Protein 6EFB (pdb70)

Nearest PDB structures (foldseek):
  6efb-assembly1_A  TM=1.005E+00  e=3.726E-45  Streptococcus gordonii
  3qc6-assembly1_X  TM=9.563E-01  e=4.849E-33  Streptococcus gordonii
  3qc5-assembly1_X  TM=9.505E-01  e=4.849E-33  Streptococcus gordonii
  6efa-assembly1_A  TM=9.708E-01  e=5.208E-32  Streptococcus gordonii
  6ef9-assembly1_A  TM=9.729E-01  e=1.594E-17  Streptococcus gordonii

Secondary structure (DSSP, 8-state):
--PPPEEE--SEEEEETT-EEEEEEEEE-TT--B-GGG-EEEBTTBSS--TT-TT-EEEEEEETTEEEEEEEEE--TTSPSEEEEEEEE-BBTTS-BSS-HHHHH--PPTTEEEEEEE-PPPPPSSPEEES-TTS--HHHHHHHHHHHHHH-TT--GGGBGGG-HHHHEEE-TTS-EEEEBTTS-EEEE-GGGTEEETT--

Foldseek 3Di:
DPWAKFKDFDQEDEDEAQAKDKGKIKIADPVLAFPQVPKAWDALPDRQVDPLPNQWDWDWDRDRSMIIIITMGHHHLQGAFFKDKIFTWTAGPVGHIQDDNVVSVPPAGGRIHMYGYHYDFDFAPDAAAAADLQAGDPVSQVVLLVSRCVRCVSCALQFAPPSDSVVQWAAHRNRWTWGQTNNRDIDIDDRVSHYDYPPPD

Sequence (201 aa):
DTERPVVDFPGEINVYRGESSFEFIATATDNSNAFDINKTYVRWYNGTDSGRGTEWIEKTVTQEGNLLKVKVHGKVPVDTDIGHYTRYVMVTDAAGNQNVSNEEFSARILNGQFRIVIRYRPNLPENTVLVNNPSSQLSETEKNQVREAIKQSSNPNLRPIDVAGKNLDTAISSVSNNGTTTITFRDNRKATIQGKDLVDTRAGS

Organism: Streptococcus gordonii (NCBI:txid1302)

Structure (mmCIF, N/CA/C/O backbone):
data_6EFB
#
_entry.id   6EFB
#
_cell.length_a   24.270
_cell.length_b   62.580
_cell.length_c   62.930
_cell.angle_alpha   90.00
_cell.angle_beta   98.60
_cell.angle_gamma   90.00
#
_symmetry.space_group_name_H-M   'P 1 21 1'
#
loop_
_entity.id
_entity.type
_entity.pdbx_description
1 polymer 'SK150 siglec + Unique'
2 non-polymer GLYCEROL
3 non-polymer 'CALCIUM ION'
4 non-polymer 'SULFATE ION'
5 water water
#
loop_
_atom_site.group_PDB
_atom_site.id
_atom_site.type_symbol
_atom_site.label_atom_id
_atom_site.label_alt_id
_atom_site.label_comp_id
_atom_site.label_asym_id
_atom_site.label_entity_id
_atom_site.label_seq_id
_atom_site.pdbx_PDB_ins_code
_atom_site.Cartn_x
_atom_site.Cartn_y
_atom_site.Cartn_z
_atom_site.occupancy
_atom_site.B_iso_or_equiv
_atom_site.auth_seq_id
_atom_site.auth_comp_id
_atom_site.auth_asym_id
_atom_site.auth_atom_id
_atom_site.pdbx_PDB_model_num
ATOM 1 N N . ASP A 1 6 ? -8.146 12.896 -21.748 1.00 57.07 257 ASP A N 1
ATOM 2 C CA . ASP A 1 6 ? -8.678 12.392 -20.485 1.00 55.60 257 ASP A CA 1
ATOM 3 C C . ASP A 1 6 ? -8.471 13.396 -19.343 1.00 55.40 257 ASP A C 1
ATOM 4 O O . ASP A 1 6 ? -7.347 13.599 -18.875 1.00 54.40 257 ASP A O 1
ATOM 9 N N . THR A 1 7 ? -9.569 14.018 -18.898 1.00 55.95 258 THR A N 1
ATOM 10 C CA . THR A 1 7 ? -9.552 14.949 -17.772 1.00 55.23 258 THR A CA 1
ATOM 11 C C . THR A 1 7 ? -10.498 14.516 -16.657 1.00 52.36 258 THR A C 1
ATOM 12 O O . THR A 1 7 ? -10.874 15.337 -15.815 1.00 53.03 258 THR A O 1
ATOM 14 N N . GLU A 1 8 ? -10.902 13.248 -16.643 1.00 48.81 259 GLU A N 1
ATOM 15 C CA . GLU A 1 8 ? -11.737 12.695 -15.586 1.00 46.87 259 GLU A CA 1
ATOM 16 C C . GLU A 1 8 ? -10.854 11.912 -14.622 1.00 43.48 259 GLU A C 1
ATOM 17 O O . GLU A 1 8 ? -10.059 11.073 -15.052 1.00 41.82 259 GLU A O 1
ATOM 23 N N . ARG A 1 9 ? -10.982 12.205 -13.323 1.00 42.27 260 ARG A N 1
ATOM 24 C CA . ARG A 1 9 ? -10.136 11.593 -12.305 1.00 40.14 260 ARG A CA 1
ATOM 25 C C . ARG A 1 9 ? -10.560 10.148 -12.040 1.00 36.48 260 ARG A C 1
ATOM 26 O O . ARG A 1 9 ? -11.751 9.828 -12.066 1.00 35.79 260 ARG A O 1
ATOM 34 N N . PRO A 1 10 ? -9.606 9.257 -11.775 1.00 33.66 261 PRO A N 1
ATOM 35 C CA . PRO A 1 10 ? -9.963 7.914 -11.306 1.00 31.16 261 PRO A CA 1
ATOM 36 C C . PRO A 1 10 ? -10.604 7.996 -9.927 1.00 28.74 261 PRO A C 1
ATOM 37 O O . PRO A 1 10 ? -10.566 9.029 -9.253 1.00 28.34 261 PRO A O 1
ATOM 41 N N . VAL A 1 11 ? -11.240 6.896 -9.522 1.00 25.81 262 VAL A N 1
ATOM 42 C CA . VAL A 1 11 ? -12.042 6.864 -8.302 1.00 24.32 262 VAL A CA 1
ATOM 43 C C . VAL A 1 11 ? -11.714 5.600 -7.517 1.00 22.44 262 VAL A C 1
ATOM 44 O O . VAL A 1 11 ? -11.840 4.487 -8.040 1.00 21.12 262 VAL A O 1
ATOM 48 N N . VAL A 1 12 ? -11.322 5.770 -6.268 1.00 22.28 263 VAL A N 1
ATOM 49 C CA . VAL A 1 12 ? -10.959 4.662 -5.389 1.00 21.75 263 VAL A CA 1
ATOM 50 C C . VAL A 1 12 ? -12.170 4.260 -4.557 1.00 23.10 263 VAL A C 1
ATOM 51 O O . VAL A 1 12 ? -12.958 5.113 -4.132 1.00 23.76 263 VAL A O 1
ATOM 55 N N . ASP A 1 13 ? -12.331 2.957 -4.326 1.00 22.65 264 ASP A N 1
ATOM 56 C CA . ASP A 1 13 ? -13.321 2.434 -3.391 1.00 23.05 264 ASP A CA 1
ATOM 57 C C . ASP A 1 13 ? -12.573 1.687 -2.298 1.00 20.89 264 ASP A C 1
ATOM 58 O O . ASP A 1 13 ? -11.845 0.730 -2.588 1.00 20.05 264 ASP A O 1
ATOM 63 N N . PHE A 1 14 ? -12.759 2.123 -1.046 1.00 19.34 265 PHE A N 1
ATOM 64 C CA . PHE A 1 14 ? -12.005 1.611 0.095 1.00 19.31 265 PHE A CA 1
ATOM 65 C C . PHE A 1 14 ? -12.748 2.029 1.357 1.00 19.89 265 PHE A C 1
ATOM 66 O O . PHE A 1 14 ? -13.279 3.145 1.395 1.00 19.98 265 PHE A O 1
ATOM 74 N N . PRO A 1 15 ? -12.815 1.174 2.380 1.00 20.84 266 PRO A N 1
ATOM 75 C CA . PRO A 1 15 ? -13.510 1.556 3.621 1.00 20.52 266 PRO A CA 1
ATOM 76 C C . PRO A 1 15 ? -12.951 2.851 4.196 1.00 21.81 266 PRO A C 1
ATOM 77 O O . PRO A 1 15 ? -11.780 3.185 4.010 1.00 22.85 266 PRO A O 1
ATOM 81 N N . GLY A 1 16 ? -13.802 3.582 4.911 1.00 19.88 267 GLY A N 1
ATOM 82 C CA . GLY A 1 16 ? -13.377 4.801 5.576 1.00 18.62 267 GLY A CA 1
ATOM 83 C C . GLY A 1 16 ? -12.692 4.587 6.906 1.00 16.89 267 GLY A C 1
ATOM 84 O O . GLY A 1 16 ? -12.120 5.531 7.462 1.00 15.56 267 GLY A O 1
ATOM 85 N N . GLU A 1 17 ? -12.737 3.365 7.431 1.00 16.56 268 GLU A N 1
ATOM 86 C CA . GLU A 1 17 ? -12.026 3.045 8.658 1.00 16.86 268 GLU A CA 1
ATOM 87 C C . GLU A 1 17 ? -11.619 1.582 8.613 1.00 15.82 268 GLU A C 1
ATOM 88 O O . GLU A 1 17 ? -12.425 0.723 8.248 1.00 15.98 268 GLU A O 1
ATOM 94 N N . ILE A 1 18 ? -10.366 1.302 8.959 1.00 14.09 269 ILE A N 1
ATOM 95 C CA . ILE A 1 18 ? -9.894 -0.071 9.049 1.00 14.75 269 ILE A CA 1
ATOM 96 C C . ILE A 1 18 ? -9.203 -0.240 10.391 1.00 13.95 269 ILE A C 1
ATOM 97 O O . ILE A 1 18 ? -8.631 0.710 10.939 1.00 13.95 269 ILE A O 1
ATOM 102 N N . ASN A 1 19 ? -9.285 -1.446 10.939 1.00 10.90 270 ASN A N 1
ATOM 103 C CA . ASN A 1 19 ? -8.694 -1.742 12.239 1.00 13.34 270 ASN A CA 1
ATOM 104 C C . ASN A 1 19 ? -7.565 -2.738 12.046 1.00 12.83 270 ASN A C 1
ATOM 105 O O . ASN A 1 19 ? -7.741 -3.732 11.347 1.00 14.15 270 ASN A O 1
ATOM 110 N N . VAL A 1 20 ? -6.407 -2.470 12.652 1.00 10.87 271 VAL A N 1
ATOM 111 C CA . VAL A 1 20 ? -5.288 -3.399 12.597 1.00 10.21 271 VAL A CA 1
ATOM 112 C C . VAL A 1 20 ? -4.809 -3.619 14.025 1.00 10.28 271 VAL A C 1
ATOM 113 O O . VAL A 1 20 ? -5.105 -2.836 14.926 1.00 9.45 271 VAL A O 1
ATOM 117 N N . TYR A 1 21 ? -4.077 -4.710 14.227 1.00 9.62 272 TYR A N 1
ATOM 118 C CA . TYR A 1 21 ? -3.731 -5.178 15.565 1.00 10.25 272 TYR A CA 1
ATOM 119 C C . TYR A 1 21 ? -2.233 -5.401 15.671 1.00 9.51 272 TYR A C 1
ATOM 120 O O . TYR A 1 21 ? -1.630 -6.028 14.792 1.00 9.26 272 TYR A O 1
ATOM 129 N N . ARG A 1 22 ? -1.636 -4.896 16.751 1.00 10.04 273 ARG A N 1
ATOM 130 C CA . ARG A 1 22 ? -0.197 -5.050 16.937 1.00 10.75 273 ARG A CA 1
ATOM 131 C C . ARG A 1 22 ? 0.178 -6.521 16.954 1.00 11.89 273 ARG A C 1
ATOM 132 O O . ARG A 1 22 ? -0.530 -7.354 17.531 1.00 12.83 273 ARG A O 1
ATOM 140 N N . GLY A 1 23 ? 1.297 -6.830 16.305 1.00 14.17 274 GLY A N 1
ATOM 141 C CA . GLY A 1 23 ? 1.785 -8.186 16.180 1.00 15.97 274 GLY A CA 1
ATOM 142 C C . GLY A 1 23 ? 1.119 -9.027 15.111 1.00 18.92 274 GLY A C 1
ATOM 143 O O . GLY A 1 23 ? 1.511 -10.179 14.932 1.00 21.15 274 GLY A O 1
ATOM 144 N N . GLU A 1 24 ? 0.131 -8.499 14.389 1.00 17.89 275 GLU A N 1
ATOM 145 C CA . GLU A 1 24 ? -0.607 -9.287 13.408 1.00 18.07 275 GLU A CA 1
ATOM 146 C C . GLU A 1 24 ? -0.477 -8.667 12.027 1.00 16.94 275 GLU A C 1
ATOM 147 O O . GLU A 1 24 ? -0.294 -7.456 11.886 1.00 15.69 275 GLU A O 1
ATOM 153 N N A SER A 1 25 ? -0.570 -9.506 11.004 0.50 17.03 276 SER A N 1
ATOM 154 N N B SER A 1 25 ? -0.470 -9.506 11.004 0.50 17.03 276 SER A N 1
ATOM 155 C CA A SER A 1 25 ? -0.586 -8.978 9.654 0.50 18.73 276 SER A CA 1
ATOM 156 C CA B SER A 1 25 ? -0.486 -8.978 9.654 0.50 18.73 276 SER A CA 1
ATOM 157 C C A SER A 1 25 ? -2.019 -8.620 9.257 0.50 16.97 276 SER A C 1
ATOM 158 C C B SER A 1 25 ? -1.919 -8.620 9.257 0.50 16.97 276 SER A C 1
ATOM 159 O O A SER A 1 25 ? -2.997 -9.075 9.855 0.50 15.45 276 SER A O 1
ATOM 160 O O B SER A 1 25 ? -2.897 -9.075 9.855 0.50 15.45 276 SER A O 1
ATOM 165 N N . PHE A 1 26 ? -2.131 -7.774 8.239 1.00 16.70 277 PHE A N 1
ATOM 166 C CA . PHE A 1 26 ? -3.424 -7.304 7.774 1.00 16.48 277 PHE A CA 1
ATOM 167 C C . PHE A 1 26 ? -3.379 -7.199 6.262 1.00 16.76 277 PHE A C 1
ATOM 168 O O . PHE A 1 26 ? -2.309 -7.115 5.658 1.00 17.30 277 PHE A O 1
ATOM 176 N N . GLU A 1 27 ? -4.555 -7.166 5.672 1.00 17.78 278 GLU A N 1
ATOM 177 C CA . GLU A 1 27 ? -4.682 -7.027 4.209 1.00 19.78 278 GLU A CA 1
ATOM 178 C C . GLU A 1 27 ? -6.063 -6.476 3.902 1.00 18.24 278 GLU A C 1
ATOM 179 O O . GLU A 1 27 ? -7.012 -7.034 4.366 1.00 19.17 278 GLU A O 1
ATOM 185 N N . PHE A 1 28 ? -6.100 -5.361 3.219 1.00 16.12 279 PHE A N 1
ATOM 186 C CA . PHE A 1 28 ? -7.343 -4.786 2.738 1.00 18.14 279 PHE A CA 1
ATOM 187 C C . PHE A 1 28 ? -7.162 -4.438 1.267 1.00 18.14 279 PHE A C 1
ATOM 188 O O . PHE A 1 28 ? -6.065 -4.064 0.845 1.00 18.19 279 PHE A O 1
ATOM 196 N N . ILE A 1 29 ? -8.226 -4.578 0.486 1.00 19.15 280 ILE A N 1
ATOM 197 C CA . ILE A 1 29 ? -8.166 -4.341 -0.952 1.00 20.08 280 ILE A CA 1
ATOM 198 C C . ILE A 1 29 ? -8.895 -3.046 -1.270 1.00 19.75 280 ILE A C 1
ATOM 199 O O . ILE A 1 29 ? -10.093 -2.911 -0.991 1.00 20.96 280 ILE A O 1
ATOM 204 N N . ALA A 1 30 ? -8.177 -2.098 -1.856 1.00 18.25 281 ALA A N 1
ATOM 205 C CA . ALA A 1 30 ? -8.793 -0.961 -2.519 1.00 19.21 281 ALA A CA 1
ATOM 206 C C . ALA A 1 30 ? -8.955 -1.304 -3.989 1.00 20.57 281 ALA A C 1
ATOM 207 O O . ALA A 1 30 ? -8.089 -1.955 -4.579 1.00 22.23 281 ALA A O 1
ATOM 209 N N . THR A 1 31 ? -10.064 -0.880 -4.580 1.00 19.84 282 THR A N 1
ATOM 210 C CA . THR A 1 31 ? -10.245 -1.021 -6.021 1.00 21.27 282 THR A CA 1
ATOM 211 C C . THR A 1 31 ? -10.404 0.368 -6.619 1.00 21.87 282 THR A C 1
ATOM 212 O O . THR A 1 31 ? -10.922 1.271 -5.959 1.00 21.93 282 THR A O 1
ATOM 216 N N . ALA A 1 32 ? -9.928 0.564 -7.850 1.00 21.43 283 ALA A N 1
ATOM 217 C CA . ALA A 1 32 ? -10.077 1.859 -8.501 1.00 19.53 283 ALA A CA 1
ATOM 218 C C . ALA A 1 32 ? -10.561 1.679 -9.932 1.00 21.98 283 ALA A C 1
ATOM 219 O O . ALA A 1 32 ? -10.193 0.719 -10.611 1.00 23.06 283 ALA A O 1
ATOM 221 N N . THR A 1 33 ? -11.395 2.608 -10.376 1.00 22.32 284 THR A N 1
ATOM 222 C CA . THR A 1 33 ? -11.910 2.622 -11.732 1.00 25.74 284 THR A CA 1
ATOM 223 C C . THR A 1 33 ? -11.528 3.940 -12.391 1.00 27.47 284 THR A C 1
ATOM 224 O O . THR A 1 33 ? -11.238 4.932 -11.714 1.00 27.04 284 THR A O 1
ATOM 228 N N . ASP A 1 34 ? -11.518 3.935 -13.725 1.00 28.15 285 ASP A N 1
ATOM 229 C CA . ASP A 1 34 ? -11.265 5.159 -14.468 1.00 30.74 285 ASP A CA 1
ATOM 230 C C . ASP A 1 34 ? -11.890 5.063 -15.852 1.00 32.61 285 ASP A C 1
ATOM 231 O O . ASP A 1 34 ? -11.929 3.984 -16.450 1.00 32.00 285 ASP A O 1
ATOM 236 N N . ASN A 1 35 ? -12.364 6.212 -16.347 1.00 34.89 286 ASN A N 1
ATOM 237 C CA . ASN A 1 35 ? -13.024 6.265 -17.649 1.00 36.88 286 ASN A CA 1
ATOM 238 C C . ASN A 1 35 ? -12.146 5.697 -18.760 1.00 37.73 286 ASN A C 1
ATOM 239 O O . ASN A 1 35 ? -12.663 5.107 -19.717 1.00 38.38 286 ASN A O 1
ATOM 244 N N . SER A 1 36 ? -10.826 5.868 -18.656 1.00 37.69 287 SER A N 1
ATOM 245 C CA . SER A 1 36 ? -9.893 5.351 -19.650 1.00 38.03 287 SER A CA 1
ATOM 246 C C . SER A 1 36 ? -9.515 3.892 -19.427 1.00 38.15 287 SER A C 1
ATOM 247 O O . SER A 1 36 ? -8.875 3.297 -20.306 1.00 38.89 287 SER A O 1
ATOM 250 N N . ASN A 1 37 ? -9.863 3.313 -18.273 1.00 36.83 288 ASN A N 1
ATOM 251 C CA . ASN A 1 37 ? -9.507 1.938 -17.908 1.00 37.50 288 ASN A CA 1
ATOM 252 C C . ASN A 1 37 ? -7.998 1.702 -17.901 1.00 37.71 288 ASN A C 1
ATOM 253 O O . ASN A 1 37 ? -7.538 0.554 -17.940 1.00 36.60 288 ASN A O 1
ATOM 258 N N . ALA A 1 38 ? -7.211 2.764 -17.861 1.00 38.36 289 ALA A N 1
ATOM 259 C CA . ALA A 1 38 ? -5.766 2.642 -17.891 1.00 38.48 289 ALA A CA 1
ATOM 260 C C . ALA A 1 38 ? -5.192 3.453 -16.746 1.00 38.50 289 ALA A C 1
ATOM 261 O O . ALA A 1 38 ? -5.676 4.552 -16.444 1.00 38.72 289 ALA A O 1
ATOM 263 N N . PHE A 1 39 ? -4.170 2.900 -16.104 1.00 38.21 290 PHE A N 1
ATOM 264 C CA . PHE A 1 39 ? -3.577 3.502 -14.921 1.00 37.79 290 PHE A CA 1
ATOM 265 C C . PHE A 1 39 ? -2.066 3.581 -15.066 1.00 38.54 290 PHE A C 1
ATOM 266 O O . PHE A 1 39 ? -1.446 2.775 -15.764 1.00 39.33 290 PHE A O 1
ATOM 274 N N . ASP A 1 40 ? -1.485 4.575 -14.401 1.00 38.54 291 ASP A N 1
ATOM 275 C CA . ASP A 1 40 ? -0.044 4.619 -14.176 1.00 38.81 291 ASP A CA 1
ATOM 276 C C . ASP A 1 40 ? 0.216 3.884 -12.865 1.00 36.04 291 ASP A C 1
ATOM 277 O O . ASP A 1 40 ? 0.119 4.465 -11.777 1.00 33.63 291 ASP A O 1
ATOM 282 N N . ILE A 1 41 ? 0.545 2.595 -12.981 1.00 36.11 292 ILE A N 1
ATOM 283 C CA . ILE A 1 41 ? 0.586 1.697 -11.831 1.00 36.49 292 ILE A CA 1
ATOM 284 C C . ILE A 1 41 ? 1.695 2.081 -10.862 1.00 36.22 292 ILE A C 1
ATOM 285 O O . ILE A 1 41 ? 1.540 1.935 -9.641 1.00 34.89 292 ILE A O 1
ATOM 290 N N . ASN A 1 42 ? 2.814 2.599 -11.373 1.00 36.89 293 ASN A N 1
ATOM 291 C CA . ASN A 1 42 ? 3.910 3.013 -10.505 1.00 36.87 293 ASN A CA 1
ATOM 292 C C . ASN A 1 42 ? 3.564 4.234 -9.652 1.00 34.86 293 ASN A C 1
ATOM 293 O O . ASN A 1 42 ? 4.147 4.404 -8.577 1.00 34.96 293 ASN A O 1
ATOM 298 N N . LYS A 1 43 ? 2.626 5.073 -10.086 1.00 33.58 294 LYS A N 1
ATOM 299 C CA . LYS A 1 43 ? 2.196 6.228 -9.293 1.00 33.87 294 LYS A CA 1
ATOM 300 C C . LYS A 1 43 ? 0.987 5.896 -8.419 1.00 33.24 294 LYS A C 1
ATOM 301 O O . LYS A 1 43 ? -0.029 6.596 -8.415 1.00 33.81 294 LYS A O 1
ATOM 303 N N . THR A 1 44 ? 1.099 4.807 -7.667 1.00 31.75 295 THR A N 1
ATOM 304 C CA . THR A 1 44 ? 0.115 4.413 -6.666 1.00 30.12 295 THR A CA 1
ATOM 305 C C . THR A 1 44 ? 0.755 4.524 -5.287 1.00 29.36 295 THR A C 1
ATOM 306 O O . THR A 1 44 ? 1.859 4.011 -5.078 1.00 29.45 295 THR A O 1
ATOM 310 N N . TYR A 1 45 ? 0.073 5.193 -4.352 1.00 28.91 296 TYR A N 1
ATOM 311 C CA . TYR A 1 45 ? 0.627 5.415 -3.021 1.00 28.30 296 TYR A CA 1
ATOM 312 C C . TYR A 1 45 ? -0.427 5.248 -1.940 1.00 25.25 296 TYR A C 1
ATOM 313 O O . TYR A 1 45 ? -1.573 5.673 -2.099 1.00 24.34 296 TYR A O 1
ATOM 322 N N . VAL A 1 46 ? -0.007 4.674 -0.822 1.00 23.74 297 VAL A N 1
ATOM 323 C CA . VAL A 1 46 ? -0.722 4.783 0.441 1.00 23.36 297 VAL A CA 1
ATOM 324 C C . VAL A 1 46 ? 0.036 5.816 1.262 1.00 24.94 297 VAL A C 1
ATOM 325 O O . VAL A 1 46 ? 1.157 5.560 1.711 1.00 25.49 297 VAL A O 1
ATOM 329 N N . ARG A 1 47 ? -0.559 6.990 1.450 1.00 24.39 298 ARG A N 1
ATOM 330 C CA . ARG A 1 47 ? 0.204 8.154 1.863 1.00 26.11 298 ARG A CA 1
ATOM 331 C C . ARG A 1 47 ? -0.513 8.923 2.960 1.00 25.73 298 ARG A C 1
ATOM 332 O O . ARG A 1 47 ? -1.664 8.643 3.317 1.00 23.95 298 ARG A O 1
ATOM 340 N N . TRP A 1 48 ? 0.193 9.920 3.486 1.00 27.83 299 TRP A N 1
ATOM 341 C CA . TRP A 1 48 ? -0.389 10.902 4.378 1.00 29.62 299 TRP A CA 1
ATOM 342 C C . TRP A 1 48 ? -0.559 12.200 3.603 1.00 33.21 299 TRP A C 1
ATOM 343 O O . TRP A 1 48 ? -0.266 12.272 2.407 1.00 35.39 299 TRP A O 1
ATOM 354 N N . TYR A 1 49 ? -1.094 13.218 4.252 1.00 35.04 300 TYR A N 1
ATOM 355 C CA . TYR A 1 49 ? -1.477 14.431 3.490 1.00 39.34 300 TYR A CA 1
ATOM 356 C C . TYR A 1 49 ? -0.279 15.215 2.945 1.00 41.99 300 TYR A C 1
ATOM 357 O O . TYR A 1 49 ? -0.401 15.780 1.883 1.00 41.33 300 TYR A O 1
ATOM 366 N N . ASN A 1 50 ? 0.869 15.179 3.601 1.00 45.61 301 ASN A N 1
ATOM 367 C CA . ASN A 1 50 ? 1.982 16.030 3.186 1.00 47.87 301 ASN A CA 1
ATOM 368 C C . ASN A 1 50 ? 3.149 15.235 2.604 1.00 47.47 301 ASN A C 1
ATOM 369 O O . ASN A 1 50 ? 4.277 15.733 2.566 1.00 49.88 301 ASN A O 1
ATOM 374 N N . GLY A 1 51 ? 2.911 14.016 2.142 1.00 44.97 302 GLY A N 1
ATOM 375 C CA . GLY A 1 51 ? 3.973 13.260 1.515 1.00 44.09 302 GLY A CA 1
ATOM 376 C C . GLY A 1 51 ? 3.459 12.024 0.818 1.00 43.68 302 GLY A C 1
ATOM 377 O O . GLY A 1 51 ? 2.383 11.534 1.162 1.00 43.25 302 GLY A O 1
ATOM 378 N N . THR A 1 52 ? 4.200 11.511 -0.165 1.00 42.89 303 THR A N 1
ATOM 379 C CA . THR A 1 52 ? 3.806 10.267 -0.817 1.00 39.94 303 THR A CA 1
ATOM 380 C C . THR A 1 52 ? 4.259 9.034 -0.047 1.00 36.32 303 THR A C 1
ATOM 381 O O . THR A 1 52 ? 3.851 7.922 -0.404 1.00 35.16 303 THR A O 1
ATOM 385 N N . ASP A 1 53 ? 5.080 9.209 0.991 1.00 33.62 304 ASP A N 1
ATOM 386 C CA . ASP A 1 53 ? 5.497 8.136 1.879 1.00 30.85 304 ASP A CA 1
ATOM 387 C C . ASP A 1 53 ? 4.341 7.754 2.802 1.00 27.67 304 ASP A C 1
ATOM 388 O O . ASP A 1 53 ? 3.352 8.483 2.931 1.00 25.25 304 ASP A O 1
ATOM 393 N N . SER A 1 54 ? 4.481 6.613 3.481 1.00 27.44 305 SER A N 1
ATOM 394 C CA . SER A 1 54 ? 3.346 6.100 4.243 1.00 27.25 305 SER A CA 1
ATOM 395 C C . SER A 1 54 ? 3.165 6.775 5.599 1.00 25.84 305 SER A C 1
ATOM 396 O O . SER A 1 54 ? 2.209 6.438 6.310 1.00 25.72 305 SER A O 1
ATOM 399 N N . GLY A 1 55 ? 4.033 7.712 5.970 1.00 25.10 306 GLY A N 1
ATOM 400 C CA . GLY A 1 55 ? 3.804 8.588 7.099 1.00 24.70 306 GLY A CA 1
ATOM 401 C C . GLY A 1 55 ? 4.561 8.168 8.354 1.00 24.81 306 GLY A C 1
ATOM 402 O O . GLY A 1 55 ? 4.941 7.007 8.543 1.00 24.22 306 GLY A O 1
ATOM 403 N N . ARG A 1 56 ? 4.764 9.141 9.239 1.00 25.98 307 ARG A N 1
ATOM 404 C CA . ARG A 1 56 ? 5.530 8.870 10.480 1.00 27.32 307 ARG A CA 1
ATOM 405 C C . ARG A 1 56 ? 4.687 8.010 11.418 1.00 24.53 307 ARG A C 1
ATOM 406 O O . ARG A 1 56 ? 3.582 8.384 11.724 1.00 24.67 307 ARG A O 1
ATOM 409 N N . GLY A 1 57 ? 5.300 6.973 11.940 1.00 21.06 308 GLY A N 1
ATOM 410 C CA . GLY A 1 57 ? 4.634 6.024 12.804 1.00 19.08 308 GLY A CA 1
ATOM 411 C C . GLY A 1 57 ? 3.922 4.893 12.088 1.00 17.63 308 GLY A C 1
ATOM 412 O O . GLY A 1 57 ? 3.568 3.904 12.737 1.00 17.77 308 GLY A O 1
ATOM 413 N N . THR A 1 58 ? 3.696 5.004 10.779 1.00 16.78 309 THR A N 1
ATOM 414 C CA . THR A 1 58 ? 3.055 3.956 9.989 1.00 15.29 309 THR A CA 1
ATOM 415 C C . THR A 1 58 ? 3.929 3.548 8.823 1.00 16.04 309 THR A C 1
ATOM 416 O O . THR A 1 58 ? 3.436 3.273 7.725 1.00 14.29 309 THR A O 1
ATOM 420 N N . GLU A 1 59 ? 5.247 3.497 9.031 1.00 17.15 310 GLU A N 1
ATOM 421 C CA . GLU A 1 59 ? 6.146 3.124 7.942 1.00 18.52 310 GLU A CA 1
ATOM 422 C C . GLU A 1 59 ? 5.995 1.664 7.532 1.00 18.16 310 GLU A C 1
ATOM 423 O O . GLU A 1 59 ? 6.508 1.270 6.480 1.00 20.47 310 GLU A O 1
ATOM 429 N N . TRP A 1 60 ? 5.292 0.867 8.325 1.00 15.88 311 TRP A N 1
ATOM 430 C CA . TRP A 1 60 ? 5.085 -0.549 8.079 1.00 16.35 311 TRP A CA 1
ATOM 431 C C . TRP A 1 60 ? 3.919 -0.831 7.144 1.00 16.76 311 TRP A C 1
ATOM 432 O O . TRP A 1 60 ? 3.623 -2.004 6.891 1.00 17.91 311 TRP A O 1
ATOM 443 N N . ILE A 1 61 ? 3.234 0.197 6.654 1.00 15.15 312 ILE A N 1
ATOM 444 C CA . ILE A 1 61 ? 2.135 -0.003 5.715 1.00 16.82 312 ILE A CA 1
ATOM 445 C C . ILE A 1 61 ? 2.730 -0.210 4.329 1.00 18.57 312 ILE A C 1
ATOM 446 O O . ILE A 1 61 ? 3.484 0.637 3.834 1.00 17.92 312 ILE A O 1
ATOM 451 N N . GLU A 1 62 ? 2.414 -1.346 3.717 1.00 19.54 313 GLU A N 1
ATOM 452 C CA . GLU A 1 62 ? 2.905 -1.709 2.400 1.00 22.95 313 GLU A CA 1
ATOM 453 C C . GLU A 1 62 ? 1.738 -1.803 1.426 1.00 21.54 313 GLU A C 1
ATOM 454 O O . GLU A 1 62 ? 0.566 -1.799 1.810 1.00 18.62 313 GLU A O 1
ATOM 460 N N . LYS A 1 63 ? 2.077 -1.887 0.144 1.00 22.68 314 LYS A N 1
ATOM 461 C CA . LYS A 1 63 ? 1.081 -1.918 -0.912 1.00 23.11 314 LYS A CA 1
ATOM 462 C C . LYS A 1 63 ? 1.565 -2.827 -2.033 1.00 24.11 314 LYS A C 1
ATOM 463 O O . LYS A 1 63 ? 2.763 -2.917 -2.309 1.00 23.58 314 LYS A O 1
ATOM 469 N N . THR A 1 64 ? 0.620 -3.521 -2.655 1.00 25.00 315 THR A N 1
ATOM 470 C CA . THR A 1 64 ? 0.864 -4.333 -3.838 1.00 26.51 315 THR A CA 1
ATOM 471 C C . THR A 1 64 ? -0.208 -3.973 -4.852 1.00 26.52 315 THR A C 1
ATOM 472 O O . THR A 1 64 ? -1.395 -3.958 -4.514 1.00 27.09 315 THR A O 1
ATOM 476 N N . VAL A 1 65 ? 0.196 -3.667 -6.082 1.00 26.70 316 VAL A N 1
ATOM 477 C CA . VAL A 1 65 ? -0.729 -3.135 -7.080 1.00 26.79 316 VAL A CA 1
ATOM 478 C C . VAL A 1 65 ? -0.763 -4.066 -8.284 1.00 27.40 316 VAL A C 1
ATOM 479 O O . VAL A 1 65 ? 0.281 -4.390 -8.862 1.00 27.34 316 VAL A O 1
ATOM 483 N N . THR A 1 66 ? -1.961 -4.495 -8.660 1.00 26.52 317 THR A N 1
ATOM 484 C CA . THR A 1 66 ? -2.169 -5.228 -9.898 1.00 28.12 317 THR A CA 1
ATOM 485 C C . THR A 1 66 ? -3.342 -4.592 -10.625 1.00 26.61 317 THR A C 1
ATOM 486 O O . THR A 1 66 ? -4.039 -3.728 -10.084 1.00 25.06 317 THR A O 1
ATOM 490 N N . GLN A 1 67 ? -3.557 -5.015 -11.868 1.00 25.29 318 GLN A N 1
ATOM 491 C CA . GLN A 1 67 ? -4.764 -4.644 -12.593 1.00 25.61 318 GLN A CA 1
ATOM 492 C C . GLN A 1 67 ? -5.396 -5.910 -13.154 1.00 25.54 318 GLN A C 1
ATOM 493 O O . GLN A 1 67 ? -4.704 -6.757 -13.730 1.00 24.06 318 GLN A O 1
ATOM 499 N N . GLU A 1 68 ? -6.702 -6.048 -12.953 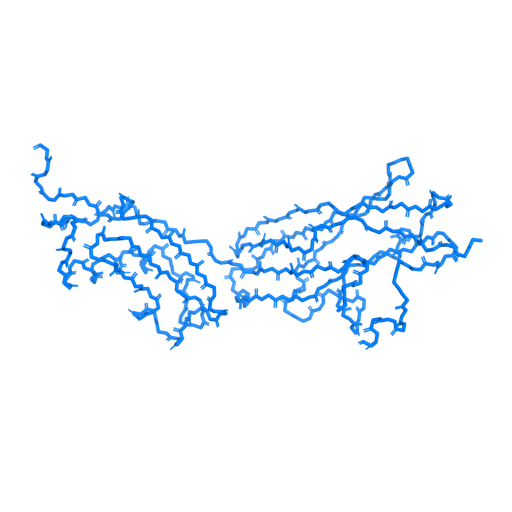1.00 25.93 319 GLU A N 1
ATOM 500 C CA . GLU A 1 68 ? -7.477 -7.190 -13.430 1.00 26.89 319 GLU A CA 1
ATOM 501 C C . GLU A 1 68 ? -8.514 -6.613 -14.380 1.00 26.11 319 GLU A C 1
ATOM 502 O O . GLU A 1 68 ? -9.495 -6.005 -13.938 1.00 24.74 319 GLU A O 1
ATOM 508 N N . GLY A 1 69 ? -8.289 -6.782 -15.674 1.00 25.58 320 GLY A N 1
ATOM 509 C CA . GLY A 1 69 ? -9.166 -6.146 -16.644 1.00 27.29 320 GLY A CA 1
ATOM 510 C C . GLY A 1 69 ? -9.117 -4.641 -16.473 1.00 27.47 320 GLY A C 1
ATOM 511 O O . GLY A 1 69 ? -8.046 -4.022 -16.504 1.00 27.80 320 GLY A O 1
ATOM 512 N N . ASN A 1 70 ? -10.289 -4.045 -16.260 1.00 27.38 321 ASN A N 1
ATOM 513 C CA . ASN A 1 70 ? -10.450 -2.607 -16.090 1.00 27.86 321 ASN A CA 1
ATOM 514 C C . ASN A 1 70 ? -10.234 -2.124 -14.660 1.00 29.19 321 ASN A C 1
ATOM 515 O O . ASN A 1 70 ? -10.221 -0.908 -14.435 1.00 30.71 321 ASN A O 1
ATOM 520 N N . LEU A 1 71 ? -10.064 -3.034 -13.698 1.00 28.03 322 LEU A N 1
ATOM 521 C CA . LEU A 1 71 ? -10.051 -2.701 -12.276 1.00 27.82 322 LEU A CA 1
ATOM 522 C C . LEU A 1 71 ? -8.628 -2.691 -11.729 1.00 26.99 322 LEU A C 1
ATOM 523 O O . LEU A 1 71 ? -7.949 -3.719 -11.752 1.00 26.06 322 LEU A O 1
ATOM 528 N N . LEU A 1 72 ? -8.191 -1.544 -11.212 1.00 27.49 323 LEU A N 1
ATOM 529 C CA . LEU A 1 72 ? -6.946 -1.484 -10.452 1.00 27.76 323 LEU A CA 1
ATOM 530 C C . LEU A 1 72 ? -7.174 -2.040 -9.051 1.00 26.68 323 LEU A C 1
ATOM 531 O O . LEU A 1 72 ? -8.147 -1.678 -8.386 1.00 26.68 323 LEU A O 1
ATOM 536 N N . LYS A 1 73 ? -6.285 -2.928 -8.607 1.00 25.27 324 LYS A N 1
ATOM 537 C CA . LYS A 1 73 ? -6.391 -3.567 -7.297 1.00 25.16 324 LYS A CA 1
ATOM 538 C C . LYS A 1 73 ? -5.194 -3.139 -6.460 1.00 23.15 324 LYS A C 1
ATOM 539 O O . LYS A 1 73 ? -4.057 -3.498 -6.782 1.00 22.55 324 LYS A O 1
ATOM 543 N N . VAL A 1 74 ? -5.441 -2.387 -5.388 1.00 21.20 325 VAL A N 1
ATOM 544 C CA . VAL A 1 74 ? -4.383 -1.944 -4.485 1.00 20.49 325 VAL A CA 1
ATOM 545 C C . VAL A 1 74 ? -4.518 -2.728 -3.185 1.00 19.94 325 VAL A C 1
ATOM 546 O O . VAL A 1 74 ? -5.449 -2.495 -2.405 1.00 19.79 325 VAL A O 1
ATOM 550 N N . LYS A 1 75 ? -3.586 -3.650 -2.946 1.00 19.25 326 LYS A N 1
ATOM 551 C CA . LYS A 1 75 ? -3.558 -4.439 -1.720 1.00 21.29 326 LYS A CA 1
ATOM 552 C C . LYS A 1 75 ? -2.816 -3.648 -0.650 1.00 20.16 326 LYS A C 1
ATOM 553 O O . LYS A 1 75 ? -1.619 -3.388 -0.783 1.00 21.10 326 LYS A O 1
ATOM 559 N N . VAL A 1 76 ? -3.530 -3.244 0.398 1.00 18.39 327 VAL A N 1
ATOM 560 C CA . VAL A 1 76 ? -2.945 -2.499 1.510 1.00 18.54 327 VAL A CA 1
ATOM 561 C C . VAL A 1 76 ? -2.652 -3.511 2.605 1.00 18.25 327 VAL A C 1
ATOM 562 O O . VAL A 1 76 ? -3.578 -4.077 3.191 1.00 17.84 327 VAL A O 1
ATOM 566 N N . HIS A 1 77 ? -1.377 -3.759 2.890 1.00 19.52 328 HIS A N 1
ATOM 567 C CA . HIS A 1 77 ? -1.055 -4.870 3.772 1.00 21.23 328 HIS A CA 1
ATOM 568 C C . HIS A 1 77 ? 0.194 -4.550 4.580 1.00 19.67 328 HIS A C 1
ATOM 569 O O . HIS A 1 77 ? 0.874 -3.551 4.354 1.00 19.28 328 HIS A O 1
ATOM 576 N N . GLY A 1 78 ? 0.494 -5.435 5.512 1.00 18.93 329 GLY A N 1
ATOM 577 C CA . GLY A 1 78 ? 1.684 -5.294 6.324 1.00 17.99 329 GLY A CA 1
ATOM 578 C C . GLY A 1 78 ? 1.568 -6.131 7.579 1.00 18.13 329 GLY A C 1
ATOM 579 O O . GLY A 1 78 ? 0.622 -6.896 7.763 1.00 18.22 329 GLY A O 1
ATOM 580 N N . LYS A 1 79 ? 2.578 -5.982 8.429 1.00 17.99 330 LYS A N 1
ATOM 581 C CA . LYS A 1 79 ? 2.579 -6.551 9.767 1.00 18.57 330 LYS A CA 1
ATOM 582 C C . LYS A 1 79 ? 2.793 -5.403 10.739 1.00 15.65 330 LYS A C 1
ATOM 583 O O . LYS A 1 79 ? 3.754 -4.640 10.605 1.00 16.19 330 LYS A O 1
ATOM 589 N N . VAL A 1 80 ? 1.866 -5.243 11.672 1.00 13.60 331 VAL A N 1
ATOM 590 C CA . VAL A 1 80 ? 1.951 -4.186 12.675 1.00 13.71 331 VAL A CA 1
ATOM 591 C C . VAL A 1 80 ? 2.998 -4.545 13.723 1.00 13.82 331 VAL A C 1
ATOM 592 O O . VAL A 1 80 ? 2.926 -5.630 14.320 1.00 13.59 331 VAL A O 1
ATOM 596 N N . PRO A 1 81 ? 3.968 -3.668 13.993 1.00 14.23 332 PRO A N 1
ATOM 597 C CA . PRO A 1 81 ? 4.984 -3.972 15.008 1.00 14.82 332 PRO A CA 1
ATOM 598 C C . PRO A 1 81 ? 4.351 -4.121 16.380 1.00 14.71 332 PRO A C 1
ATOM 599 O O . PRO A 1 81 ? 3.364 -3.459 16.706 1.00 13.67 332 PRO A O 1
ATOM 603 N N . VAL A 1 82 ? 4.925 -5.018 17.185 1.00 14.47 333 VAL A N 1
ATOM 604 C CA . VAL A 1 82 ? 4.364 -5.274 18.511 1.00 15.38 333 VAL A CA 1
ATOM 605 C C . VAL A 1 82 ? 4.445 -4.048 19.404 1.00 14.18 333 VAL A C 1
ATOM 606 O O . VAL A 1 82 ? 3.684 -3.947 20.372 1.00 14.53 333 VAL A O 1
ATOM 610 N N . ASP A 1 83 ? 5.331 -3.089 19.086 1.00 13.92 334 ASP A N 1
ATOM 611 C CA . ASP A 1 83 ? 5.582 -1.941 19.949 1.00 13.56 334 ASP A CA 1
ATOM 612 C C . ASP A 1 83 ? 5.247 -0.610 19.288 1.00 13.39 334 ASP A C 1
ATOM 613 O O . ASP A 1 83 ? 5.721 0.434 19.743 1.00 12.62 334 ASP A O 1
ATOM 618 N N . THR A 1 84 ? 4.443 -0.612 18.232 1.00 11.92 335 THR A N 1
ATOM 619 C CA . THR A 1 84 ? 4.036 0.656 17.647 1.00 12.36 335 THR A CA 1
ATOM 620 C C . THR A 1 84 ? 2.989 1.333 18.540 1.00 11.83 335 THR A C 1
ATOM 621 O O . THR A 1 84 ? 2.363 0.700 19.392 1.00 11.70 335 THR A O 1
ATOM 625 N N . ASP A 1 85 ? 2.831 2.648 18.363 1.00 11.66 336 ASP A N 1
ATOM 626 C CA . ASP A 1 85 ? 1.923 3.413 19.213 1.00 11.79 336 ASP A CA 1
ATOM 627 C C . ASP A 1 85 ? 0.477 2.996 18.981 1.00 11.28 336 ASP A C 1
ATOM 628 O O . ASP A 1 85 ? 0.050 2.791 17.842 1.00 11.77 336 ASP A O 1
ATOM 633 N N . ILE A 1 86 ? -0.275 2.907 20.080 1.00 12.35 337 ILE A N 1
ATOM 634 C CA . ILE A 1 86 ? -1.724 2.736 20.039 1.00 11.83 337 ILE A CA 1
ATOM 635 C C . ILE A 1 86 ? -2.362 4.061 19.642 1.00 11.14 337 ILE A C 1
ATOM 636 O O . ILE A 1 86 ? -2.031 5.113 20.186 1.00 11.24 337 ILE A O 1
ATOM 641 N N . GLY A 1 87 ? -3.262 4.021 18.687 1.00 10.22 338 GLY A N 1
ATOM 642 C CA . GLY A 1 87 ? -3.945 5.223 18.278 1.00 11.53 338 GLY A CA 1
ATOM 643 C C . GLY A 1 87 ? -4.456 5.063 16.868 1.00 12.73 338 GLY A C 1
ATOM 644 O O . GLY A 1 87 ? -4.596 3.947 16.372 1.00 14.68 338 GLY A O 1
ATOM 645 N N . HIS A 1 88 ? -4.756 6.194 16.241 1.00 12.04 339 HIS A N 1
ATOM 646 C CA . HIS A 1 88 ? -5.261 6.157 14.874 1.00 13.71 339 HIS A CA 1
ATOM 647 C C . HIS A 1 88 ? -4.605 7.257 14.064 1.00 12.19 339 HIS A C 1
ATOM 648 O O . HIS A 1 88 ? -4.072 8.224 14.616 1.00 11.65 339 HIS A O 1
ATOM 655 N N . TYR A 1 89 ? -4.655 7.093 12.736 1.00 12.30 340 TYR A N 1
ATOM 656 C CA . TYR A 1 89 ? -4.075 8.032 11.789 1.00 12.72 340 TYR A CA 1
ATOM 657 C C . TYR A 1 89 ? -5.026 8.198 10.611 1.00 14.63 340 TYR A C 1
ATOM 658 O O . TYR A 1 89 ? -5.838 7.318 10.322 1.00 14.46 340 TYR A O 1
ATOM 667 N N . THR A 1 90 ? -4.889 9.313 9.901 1.00 14.85 341 THR A N 1
ATOM 668 C CA . THR A 1 90 ? -5.553 9.493 8.611 1.00 15.48 341 THR A CA 1
ATOM 669 C C . THR A 1 90 ? -4.532 9.296 7.501 1.00 14.92 341 THR A C 1
ATOM 670 O O . THR A 1 90 ? -3.474 9.933 7.510 1.00 15.19 341 THR A O 1
ATOM 674 N N . ARG A 1 91 ? -4.854 8.411 6.557 1.00 13.39 342 ARG A N 1
ATOM 675 C CA . ARG A 1 91 ? -4.025 8.067 5.416 1.00 13.78 342 ARG A CA 1
ATOM 676 C C . ARG A 1 91 ? -4.920 8.037 4.180 1.00 15.82 342 ARG A C 1
ATOM 677 O O . ARG A 1 91 ? -6.146 8.113 4.284 1.00 16.42 342 ARG A O 1
ATOM 685 N N . TYR A 1 92 ? -4.306 7.907 3.004 1.00 16.48 343 TYR A N 1
ATOM 686 C CA . TYR A 1 92 ? -5.031 8.028 1.741 1.00 19.51 343 TYR A CA 1
ATOM 687 C C . TYR A 1 92 ? -4.506 7.019 0.734 1.00 20.74 343 TYR A C 1
ATOM 688 O O . TYR A 1 92 ? -3.293 6.851 0.590 1.00 20.77 343 TYR A O 1
ATOM 697 N N . VAL A 1 93 ? -5.412 6.362 0.019 1.00 20.35 344 VAL A N 1
ATOM 698 C CA . VAL A 1 93 ? -5.028 5.595 -1.159 1.00 21.26 344 VAL A CA 1
ATOM 699 C C . VAL A 1 93 ? -5.089 6.540 -2.349 1.00 22.10 344 VAL A C 1
ATOM 700 O O . VAL A 1 93 ? -6.158 7.079 -2.656 1.00 20.88 344 VAL A O 1
ATOM 704 N N . MET A 1 94 ? -3.942 6.759 -2.997 1.00 22.19 345 MET A N 1
ATOM 705 C CA . MET A 1 94 ? -3.836 7.644 -4.152 1.00 24.22 345 MET A CA 1
ATOM 706 C C . MET A 1 94 ? -3.476 6.843 -5.394 1.00 23.58 345 MET A C 1
ATOM 707 O O . MET A 1 94 ? -2.499 6.083 -5.392 1.00 24.23 345 MET A O 1
ATOM 712 N N . VAL A 1 95 ? -4.259 7.024 -6.455 1.00 23.59 346 VAL A N 1
ATOM 713 C CA . VAL A 1 95 ? -4.006 6.369 -7.728 1.00 24.35 346 VAL A CA 1
ATOM 714 C C . VAL A 1 95 ? -3.954 7.425 -8.826 1.00 26.16 346 VAL A C 1
ATOM 715 O O . VAL A 1 95 ? -4.467 8.541 -8.680 1.00 26.93 346 VAL A O 1
ATOM 719 N N . THR A 1 96 ? -3.337 7.043 -9.943 1.00 26.39 347 THR A N 1
ATOM 720 C CA . THR A 1 96 ? -3.140 7.929 -11.085 1.00 28.49 347 THR A CA 1
ATOM 721 C C . THR A 1 96 ? -3.507 7.195 -12.365 1.00 30.21 347 THR A C 1
ATOM 722 O O . THR A 1 96 ? -2.977 6.111 -12.627 1.00 30.26 347 THR A O 1
ATOM 726 N N . ASP A 1 97 ? -4.393 7.784 -13.167 1.00 31.92 348 ASP A N 1
ATOM 727 C CA . ASP A 1 97 ? -4.703 7.168 -14.451 1.00 33.06 348 ASP A CA 1
ATOM 728 C C . ASP A 1 97 ? -3.522 7.333 -15.409 1.00 34.83 348 ASP A C 1
ATOM 729 O O . ASP A 1 97 ? -2.520 7.993 -15.106 1.00 34.82 348 ASP A O 1
ATOM 734 N N . ALA A 1 98 ? -3.647 6.726 -16.594 1.00 35.68 349 ALA A N 1
ATOM 735 C CA . ALA A 1 98 ? -2.571 6.801 -17.579 1.00 37.85 349 ALA A CA 1
ATOM 736 C C . ALA A 1 98 ? -2.329 8.232 -18.048 1.00 39.08 349 ALA A C 1
ATOM 737 O O . ALA A 1 98 ? -1.204 8.577 -18.429 1.00 40.13 349 ALA A O 1
ATOM 739 N N . ALA A 1 99 ? -3.360 9.076 -18.020 1.00 38.89 350 ALA A N 1
ATOM 740 C CA . ALA A 1 99 ? -3.225 10.463 -18.438 1.00 40.24 350 ALA A CA 1
ATOM 741 C C . ALA A 1 99 ? -2.664 11.360 -17.342 1.00 40.77 350 ALA A C 1
ATOM 742 O O . ALA A 1 99 ? -2.563 12.575 -17.549 1.00 42.06 350 ALA A O 1
ATOM 744 N N . GLY A 1 100 ? -2.303 10.801 -16.188 1.00 39.37 351 GLY A N 1
ATOM 745 C CA . GLY A 1 100 ? -1.662 11.567 -15.139 1.00 40.01 351 GLY A CA 1
ATOM 746 C C . GLY A 1 100 ? -2.593 12.201 -14.130 1.00 40.67 351 GLY A C 1
ATOM 747 O O . GLY A 1 100 ? -2.116 12.940 -13.257 1.00 41.24 351 GLY A O 1
ATOM 748 N N . ASN A 1 101 ? -3.898 11.945 -14.216 1.00 40.02 352 ASN A N 1
ATOM 749 C CA . ASN A 1 101 ? -4.854 12.496 -13.264 1.00 38.94 352 ASN A CA 1
ATOM 750 C C . ASN A 1 101 ? -4.899 11.634 -12.008 1.00 35.74 352 ASN A C 1
ATOM 751 O O . ASN A 1 101 ? -5.128 10.421 -12.085 1.00 33.21 352 ASN A O 1
ATOM 756 N N . GLN A 1 102 ? -4.673 12.262 -10.857 1.00 35.57 353 GLN A N 1
ATOM 757 C CA . GLN A 1 102 ? -4.781 11.592 -9.571 1.00 34.79 353 GLN A CA 1
ATOM 758 C C . GLN A 1 102 ? -6.231 11.580 -9.105 1.00 33.54 353 GLN A C 1
ATOM 759 O O . GLN A 1 102 ? -7.036 12.427 -9.503 1.00 34.22 353 GLN A O 1
ATOM 765 N N . ASN A 1 103 ? -6.569 10.599 -8.263 1.00 31.29 354 ASN A N 1
ATOM 766 C CA . ASN A 1 103 ? -7.923 10.567 -7.719 1.00 30.56 354 ASN A CA 1
ATOM 767 C C . ASN A 1 103 ? -8.186 11.771 -6.820 1.00 31.79 354 ASN A C 1
ATOM 768 O O . ASN A 1 103 ? -9.339 12.193 -6.674 1.00 32.30 354 ASN A O 1
ATOM 773 N N . VAL A 1 104 ? -7.134 12.337 -6.228 1.00 32.72 355 VAL A N 1
ATOM 774 C CA . VAL A 1 104 ? -7.212 13.528 -5.386 1.00 34.01 355 VAL A CA 1
ATOM 775 C C . VAL A 1 104 ? -6.127 14.494 -5.849 1.00 35.10 355 VAL A C 1
ATOM 776 O O . VAL A 1 104 ? -5.005 14.076 -6.138 1.00 35.39 355 VAL A O 1
ATOM 780 N N . SER A 1 105 ? -6.470 15.777 -5.927 1.00 36.67 356 SER A N 1
ATOM 781 C CA . SER A 1 105 ? -5.526 16.790 -6.388 1.00 40.72 356 SER A CA 1
ATOM 782 C C . SER A 1 105 ? -4.522 17.147 -5.300 1.00 41.37 356 SER A C 1
ATOM 783 O O . SER A 1 105 ? -4.810 17.070 -4.103 1.00 39.59 356 SER A O 1
ATOM 786 N N . ASN A 1 106 ? -3.337 17.577 -5.730 1.00 44.03 357 ASN A N 1
ATOM 787 C CA . ASN A 1 106 ? -2.327 17.995 -4.765 1.00 45.45 357 ASN A CA 1
ATOM 788 C C . ASN A 1 106 ? -2.786 19.187 -3.938 1.00 45.36 357 ASN A C 1
ATOM 789 O O . ASN A 1 106 ? -2.292 19.383 -2.820 1.00 45.07 357 ASN A O 1
ATOM 794 N N . GLU A 1 107 ? -3.758 19.919 -4.451 1.00 45.98 358 GLU A N 1
ATOM 795 C CA . GLU A 1 107 ? -4.251 21.103 -3.718 1.00 48.63 358 GLU A CA 1
ATOM 796 C C . GLU A 1 107 ? -5.184 20.672 -2.596 1.00 49.97 358 GLU A C 1
ATOM 797 O O . GLU A 1 107 ? -5.148 21.269 -1.532 1.00 50.21 358 GLU A O 1
ATOM 803 N N . GLU A 1 108 ? -5.987 19.648 -2.849 1.00 50.94 359 GLU A N 1
ATOM 804 C CA . GLU A 1 108 ? -6.966 19.179 -1.844 1.00 50.37 359 GLU A CA 1
ATOM 805 C C . GLU A 1 108 ? -6.204 18.611 -0.647 1.00 48.32 359 GLU A C 1
ATOM 806 O O . GLU A 1 108 ? -6.631 18.799 0.477 1.00 47.56 359 GLU A O 1
ATOM 812 N N . PHE A 1 109 ? -5.116 17.911 -0.910 1.00 48.01 360 PHE A N 1
ATOM 813 C CA . PHE A 1 109 ? -4.345 17.308 0.198 1.00 47.60 360 PHE A CA 1
ATOM 814 C C . PHE A 1 109 ? -3.784 18.417 1.059 1.00 49.97 360 PHE A C 1
ATOM 815 O O . PHE A 1 109 ? -3.818 18.316 2.291 1.00 49.31 360 PHE A O 1
ATOM 823 N N . SER A 1 110 ? -3.233 19.425 0.385 1.00 51.96 361 SER A N 1
ATOM 824 C CA . SER A 1 110 ? -2.672 20.565 1.139 1.00 53.11 361 SER A CA 1
ATOM 825 C C . SER A 1 110 ? -3.734 21.154 2.063 1.00 54.36 361 SER A C 1
ATOM 826 O O . SER A 1 110 ? -3.447 21.326 3.239 1.00 54.77 361 SER A O 1
ATOM 829 N N . ALA A 1 111 ? -4.932 21.429 1.570 1.00 54.91 362 ALA A N 1
ATOM 830 C CA . ALA A 1 111 ? -5.920 22.009 2.499 1.00 55.30 362 ALA A CA 1
ATOM 831 C C . ALA A 1 111 ? -6.373 20.947 3.500 1.00 54.58 362 ALA A C 1
ATOM 832 O O . ALA A 1 111 ? -7.278 21.271 4.278 1.00 55.01 362 ALA A O 1
ATOM 834 N N . ARG A 1 118 ? -14.491 17.165 5.922 1.00 67.61 369 ARG A N 1
ATOM 835 C CA . ARG A 1 118 ? -14.629 16.831 4.479 1.00 65.73 369 ARG A CA 1
ATOM 836 C C . ARG A 1 118 ? -13.776 15.591 4.201 1.00 60.75 369 ARG A C 1
ATOM 837 O O . ARG A 1 118 ? -12.578 15.653 4.439 1.00 63.14 369 ARG A O 1
ATOM 839 N N . ILE A 1 119 ? -14.376 14.521 3.711 1.00 52.99 370 ILE A N 1
ATOM 840 C CA . ILE A 1 119 ? -13.599 13.286 3.445 1.00 46.38 370 ILE A CA 1
ATOM 841 C C . ILE A 1 119 ? -13.179 13.233 1.970 1.00 42.80 370 ILE A C 1
ATOM 842 O O . ILE A 1 119 ? -14.049 13.339 1.132 1.00 43.65 370 ILE A O 1
ATOM 847 N N . LEU A 1 120 ? -11.898 13.046 1.680 1.00 37.94 371 LEU A N 1
ATOM 848 C CA . LEU A 1 120 ? -11.430 12.959 0.278 1.00 34.58 371 LEU A CA 1
ATOM 849 C C . LEU A 1 120 ? -11.555 11.527 -0.249 1.00 30.10 371 LEU A C 1
ATOM 850 O O . LEU A 1 120 ? -11.563 10.605 0.534 1.00 28.37 371 LEU A O 1
ATOM 855 N N . ASN A 1 121 ? -11.626 11.378 -1.562 1.00 28.11 372 ASN A N 1
ATOM 856 C CA . ASN A 1 121 ? -11.650 10.031 -2.174 1.00 26.23 372 ASN A CA 1
ATOM 857 C C . ASN A 1 121 ? -10.404 9.258 -1.725 1.00 22.64 372 ASN A C 1
ATOM 858 O O . ASN A 1 121 ? -9.345 9.802 -1.805 1.00 23.09 372 ASN A O 1
ATOM 863 N N . GLY A 1 122 ? -10.570 8.019 -1.284 1.00 19.85 373 GLY A N 1
ATOM 864 C CA . GLY A 1 122 ? -9.442 7.218 -0.857 1.00 17.30 373 GLY A CA 1
ATOM 865 C C . GLY A 1 122 ? -8.976 7.477 0.561 1.00 17.45 373 GLY A C 1
ATOM 866 O O . GLY A 1 122 ? -8.051 6.795 1.026 1.00 15.79 373 GLY A O 1
ATOM 867 N N . GLN A 1 123 ? -9.581 8.434 1.257 1.00 17.36 374 GLN A N 1
ATOM 868 C CA . GLN A 1 123 ? -9.217 8.710 2.641 1.00 18.02 374 GLN A CA 1
ATOM 869 C C . GLN A 1 123 ? -9.717 7.609 3.574 1.00 16.79 374 GLN A C 1
ATOM 870 O O . GLN A 1 123 ? -10.832 7.101 3.421 1.00 18.36 374 GLN A O 1
ATOM 876 N N . PHE A 1 124 ? -8.883 7.229 4.542 1.00 15.15 375 PHE A N 1
ATOM 877 C CA . PHE A 1 124 ? -9.321 6.295 5.564 1.00 14.82 375 PHE A CA 1
ATOM 878 C C . PHE A 1 124 ? -8.606 6.581 6.876 1.00 16.06 375 PHE A C 1
ATOM 879 O O . PHE A 1 124 ? -7.493 7.117 6.906 1.00 17.92 375 PHE A O 1
ATOM 887 N N . ARG A 1 125 ? -9.277 6.226 7.961 1.00 13.81 376 ARG A N 1
ATOM 888 C CA . ARG A 1 125 ? -8.678 6.220 9.280 1.00 15.68 376 ARG A CA 1
ATOM 889 C C . ARG A 1 125 ? -8.207 4.806 9.573 1.00 14.45 376 ARG A C 1
ATOM 890 O O . ARG A 1 125 ? -8.980 3.853 9.440 1.00 15.25 376 ARG A O 1
ATOM 898 N N . ILE A 1 126 ? -6.939 4.659 9.935 1.00 12.20 377 ILE A N 1
ATOM 899 C CA . ILE A 1 126 ? -6.425 3.363 10.360 1.00 11.58 377 ILE A CA 1
ATOM 900 C C . ILE A 1 126 ? -6.240 3.417 11.872 1.00 10.51 377 ILE A C 1
ATOM 901 O O . ILE A 1 126 ? -5.565 4.311 12.397 1.00 10.56 377 ILE A O 1
ATOM 906 N N . VAL A 1 127 ? -6.902 2.499 12.575 1.00 9.85 378 VAL A N 1
ATOM 907 C CA . VAL A 1 127 ? -6.858 2.418 14.029 1.00 9.77 378 VAL A CA 1
ATOM 908 C C . VAL A 1 127 ? -5.950 1.261 14.400 1.00 9.14 378 VAL A C 1
ATOM 909 O O . VAL A 1 127 ? -6.162 0.134 13.944 1.00 9.25 378 VAL A O 1
ATOM 913 N N . ILE A 1 128 ? -4.950 1.531 15.232 1.00 8.78 379 ILE A N 1
ATOM 914 C CA . ILE A 1 128 ? -4.042 0.506 15.723 1.00 8.95 379 ILE A CA 1
ATOM 915 C C . ILE A 1 128 ? -4.544 0.078 17.091 1.00 8.90 379 ILE A C 1
ATOM 916 O O . ILE A 1 128 ? -4.580 0.888 18.021 1.00 9.56 379 ILE A O 1
ATOM 921 N N . ARG A 1 129 ? -4.912 -1.194 17.213 1.00 7.71 380 ARG A N 1
ATOM 922 C CA . ARG A 1 129 ? -5.448 -1.748 18.439 1.00 8.37 380 ARG A CA 1
ATOM 923 C C . ARG A 1 129 ? -4.532 -2.825 18.981 1.00 9.87 380 ARG A C 1
ATOM 924 O O . ARG A 1 129 ? -3.675 -3.361 18.277 1.00 10.52 380 ARG A O 1
ATOM 932 N N . TYR A 1 130 ? -4.732 -3.121 20.257 1.00 9.52 381 TYR A N 1
ATOM 933 C CA . TYR A 1 130 ? -4.068 -4.219 20.936 1.00 10.50 381 TYR A CA 1
ATOM 934 C C . TYR A 1 130 ? -5.136 -5.264 21.225 1.00 11.10 381 TYR A C 1
ATOM 935 O O . TYR A 1 130 ? -6.172 -4.932 21.798 1.00 10.41 381 TYR A O 1
ATOM 944 N N . ARG A 1 131 ? -4.896 -6.505 20.806 1.00 10.25 382 ARG A N 1
ATOM 945 C CA . ARG A 1 131 ? -5.807 -7.603 21.089 1.00 12.41 382 ARG A CA 1
ATOM 946 C C . ARG A 1 131 ? -5.344 -8.328 22.345 1.00 10.33 382 ARG A C 1
ATOM 947 O O . ARG A 1 131 ? -4.253 -8.905 22.341 1.00 9.40 382 ARG A O 1
ATOM 955 N N . PRO A 1 132 ? -6.111 -8.349 23.428 1.00 11.77 383 PRO A N 1
ATOM 956 C CA . PRO A 1 132 ? -5.60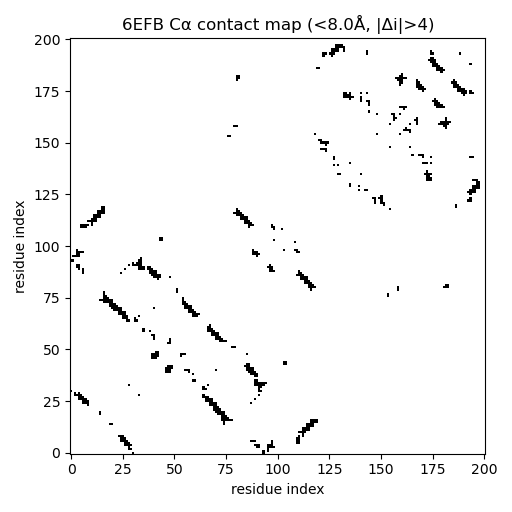9 -8.979 24.657 1.00 12.16 383 PRO A CA 1
ATOM 957 C C . PRO A 1 132 ? -5.568 -10.495 24.537 1.00 12.92 383 PRO A C 1
ATOM 958 O O . PRO A 1 132 ? -6.398 -11.115 23.862 1.00 12.55 383 PRO A O 1
ATOM 962 N N . ASN A 1 133 ? -4.549 -11.086 25.152 1.00 11.79 384 ASN A N 1
ATOM 963 C CA . ASN A 1 133 ? -4.498 -12.524 25.358 1.00 13.28 384 ASN A CA 1
ATOM 964 C C . ASN A 1 133 ? -5.269 -12.872 26.627 1.00 13.13 384 ASN A C 1
ATOM 965 O O . ASN A 1 133 ? -5.184 -12.156 27.628 1.00 12.16 384 ASN A O 1
ATOM 970 N N . LEU A 1 134 ? -6.022 -13.986 26.584 1.00 12.12 385 LEU A N 1
ATOM 971 C CA . LEU A 1 134 ? -6.670 -14.480 27.789 1.00 13.67 385 LEU A CA 1
ATOM 972 C C . LEU A 1 134 ? -5.673 -15.263 28.638 1.00 13.89 385 LEU A C 1
ATOM 973 O O . LEU A 1 134 ? -4.763 -15.894 28.102 1.00 13.23 385 LEU A O 1
ATOM 978 N N . PRO A 1 135 ? -5.827 -15.250 29.958 1.00 14.46 386 PRO A N 1
ATOM 979 C CA . PRO A 1 135 ? -4.999 -16.124 30.797 1.00 15.09 386 PRO A CA 1
ATOM 980 C C . PRO A 1 135 ? -5.281 -17.591 30.508 1.00 14.76 386 PRO A C 1
ATOM 981 O O . PRO A 1 135 ? -6.368 -17.967 30.073 1.00 13.32 386 PRO A O 1
ATOM 985 N N . GLU A 1 136 ? -4.277 -18.424 30.758 1.00 16.93 387 GLU A N 1
ATOM 986 C CA . GLU A 1 136 ? -4.432 -19.857 30.553 1.00 20.56 387 GLU A CA 1
ATOM 987 C C . GLU A 1 136 ? -5.463 -20.462 31.501 1.00 18.97 387 GLU A C 1
ATOM 988 O O . GLU A 1 136 ? -6.209 -21.373 31.115 1.00 19.85 387 GLU A O 1
ATOM 994 N N . ASN A 1 137 ? -5.541 -19.966 32.727 1.00 15.37 388 ASN A N 1
ATOM 995 C CA . ASN A 1 137 ? -6.443 -20.519 33.727 1.00 13.71 388 ASN A CA 1
ATOM 996 C C . ASN A 1 137 ? -7.278 -19.413 34.343 1.00 12.16 388 ASN A C 1
ATOM 997 O O . ASN A 1 137 ? -6.822 -18.280 34.486 1.00 13.38 388 ASN A O 1
ATOM 1002 N N . THR A 1 138 ? -8.505 -19.760 34.709 1.00 10.59 389 THR A N 1
ATOM 1003 C CA . THR A 1 138 ? -9.389 -18.806 35.341 1.00 9.75 389 THR A CA 1
ATOM 1004 C C . THR A 1 138 ? -9.046 -18.673 36.815 1.00 10.14 389 THR A C 1
ATOM 1005 O O . THR A 1 138 ? -8.362 -19.515 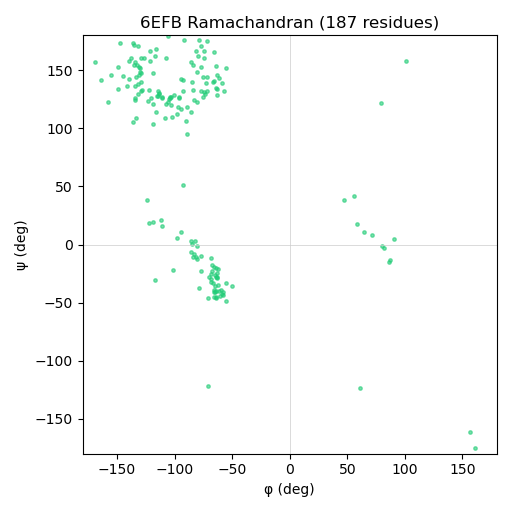37.400 1.00 10.56 389 THR A O 1
ATOM 1009 N N . VAL A 1 139 ? -9.514 -17.586 37.408 1.00 8.55 390 VAL A N 1
ATOM 1010 C CA . VAL A 1 139 ? -9.397 -17.354 38.836 1.00 9.53 390 VAL A CA 1
ATOM 1011 C C . VAL A 1 139 ? -10.662 -17.884 39.500 1.00 10.61 390 VAL A C 1
ATOM 1012 O O . VAL A 1 139 ? -11.775 -17.612 39.034 1.00 11.69 390 VAL A O 1
ATOM 1016 N N . LEU A 1 140 ? -10.502 -18.654 40.571 1.00 9.61 391 LEU A N 1
ATOM 1017 C CA . LEU A 1 140 ? -11.649 -19.191 41.308 1.00 11.86 391 LEU A CA 1
ATOM 1018 C C . LEU A 1 140 ? -12.135 -18.147 42.302 1.00 13.47 391 LEU A C 1
ATOM 1019 O O . LEU A 1 140 ? -11.331 -17.556 43.025 1.00 14.33 391 LEU A O 1
ATOM 1024 N N . VAL A 1 141 ? -13.445 -17.922 42.335 1.00 13.17 392 VAL A N 1
ATOM 1025 C CA . VAL A 1 141 ? -14.025 -16.849 43.132 1.00 12.82 392 VAL A CA 1
ATOM 1026 C C . VAL A 1 141 ? -15.184 -17.396 43.952 1.00 13.28 392 VAL A C 1
ATOM 1027 O O . VAL A 1 141 ? -15.835 -18.371 43.567 1.00 14.66 392 VAL A O 1
ATOM 1031 N N . ASN A 1 142 ? -15.437 -16.752 45.093 1.00 13.33 393 ASN A N 1
ATOM 1032 C CA . ASN A 1 142 ? -16.476 -17.216 46.008 1.00 15.96 393 ASN A CA 1
ATOM 1033 C C . ASN A 1 142 ? -17.860 -16.972 45.429 1.00 16.51 393 ASN A C 1
ATOM 1034 O O . ASN A 1 142 ? -18.715 -17.865 45.435 1.00 17.05 393 ASN A O 1
ATOM 1039 N N . ASN A 1 143 ? -18.080 -15.773 44.902 1.00 16.20 394 ASN A N 1
ATOM 1040 C CA . ASN A 1 143 ? -19.371 -15.350 44.363 1.00 16.36 394 ASN A CA 1
ATOM 1041 C C . ASN A 1 143 ? -19.133 -14.690 43.017 1.00 14.58 394 ASN A C 1
ATOM 1042 O O . ASN A 1 143 ? -18.595 -13.561 42.971 1.00 14.04 394 ASN A O 1
ATOM 1047 N N . PRO A 1 144 ? -19.504 -15.321 41.908 1.00 14.78 395 PRO A N 1
ATOM 1048 C CA . PRO A 1 144 ? -19.110 -14.787 40.605 1.00 16.04 395 PRO A CA 1
ATOM 1049 C C . PRO A 1 144 ? -19.819 -13.495 40.212 1.00 16.50 395 PRO A C 1
ATOM 1050 O O . PRO A 1 144 ? -19.471 -12.927 39.174 1.00 17.71 395 PRO A O 1
ATOM 1054 N N A SER A 1 145 ? -20.780 -13.008 40.998 0.43 16.33 396 SER A N 1
ATOM 1055 N N B SER A 1 145 ? -20.779 -13.003 40.993 0.57 16.26 396 SER A N 1
ATOM 1056 C CA A SER A 1 145 ? -21.397 -11.710 40.749 0.43 16.50 396 SER A CA 1
ATOM 1057 C CA B SER A 1 145 ? -21.374 -11.699 40.724 0.57 16.45 396 SER A CA 1
ATOM 1058 C C A SER A 1 145 ? -20.966 -10.645 41.748 0.43 16.36 396 SER A C 1
ATOM 1059 C C B SER A 1 145 ? -20.969 -10.642 41.746 0.57 16.38 396 SER A C 1
ATOM 1060 O O A SER A 1 145 ? -21.365 -9.484 41.604 0.43 16.60 396 SER A O 1
ATOM 1061 O O B SER A 1 145 ? -21.384 -9.485 41.616 0.57 16.62 396 SER A O 1
ATOM 1066 N N . GLN A 1 146 ? -20.175 -11.006 42.771 1.00 14.73 397 GLN A N 1
ATOM 1067 C CA . GLN A 1 146 ? -19.679 -10.053 43.763 1.00 17.59 397 GLN A CA 1
ATOM 1068 C C . GLN A 1 146 ? -18.223 -10.377 44.089 1.00 14.91 397 GLN A C 1
ATOM 1069 O O . GLN A 1 146 ? -17.902 -10.830 45.185 1.00 14.31 397 GLN A O 1
ATOM 1071 N N . LEU A 1 147 ? -17.329 -10.124 43.136 1.00 13.25 398 LEU A N 1
ATOM 1072 C CA . LEU A 1 147 ? -15.912 -10.341 43.396 1.00 10.90 398 LEU A CA 1
ATOM 1073 C C . LEU A 1 147 ? -15.429 -9.451 44.537 1.00 11.86 398 LEU A C 1
ATOM 1074 O O . LEU A 1 147 ? -15.836 -8.293 44.667 1.00 12.43 398 LEU A O 1
ATOM 1079 N N . SER A 1 148 ? -14.530 -9.989 45.348 1.00 10.56 399 SER A N 1
ATOM 1080 C CA . SER A 1 148 ? -13.862 -9.190 46.355 1.00 9.74 399 SER A CA 1
ATOM 1081 C C . SER A 1 148 ? -12.718 -8.420 45.714 1.00 11.08 399 SER A C 1
ATOM 1082 O O . SER A 1 148 ? -12.290 -8.715 44.597 1.00 10.11 399 SER A O 1
ATOM 1085 N N . GLU A 1 149 ? -12.200 -7.437 46.449 1.00 14.45 400 GLU A N 1
ATOM 1086 C CA . GLU A 1 149 ? -11.048 -6.694 45.948 1.00 16.65 400 GLU A CA 1
ATOM 1087 C C . GLU A 1 149 ? -9.857 -7.616 45.709 1.00 15.14 400 GLU A C 1
ATOM 1088 O O . GLU A 1 149 ? -9.121 -7.443 44.734 1.00 15.87 400 GLU A O 1
ATOM 1094 N N . THR A 1 150 ? -9.648 -8.598 46.593 1.00 12.84 401 THR A N 1
ATOM 1095 C CA . THR A 1 150 ? -8.564 -9.560 46.392 1.00 14.23 401 THR A CA 1
ATOM 1096 C C . THR A 1 150 ? -8.752 -10.329 45.091 1.00 12.50 401 THR A C 1
ATOM 1097 O O . THR A 1 150 ? -7.800 -10.543 44.332 1.00 10.48 401 THR A O 1
ATOM 1101 N N . GLU A 1 151 ? -9.980 -10.777 44.831 1.00 11.73 402 GLU A N 1
ATOM 1102 C CA . GLU A 1 151 ? -10.251 -11.545 43.623 1.00 11.13 402 GLU A CA 1
ATOM 1103 C C . GLU A 1 151 ? -10.067 -10.685 42.380 1.00 10.58 402 GLU A C 1
ATOM 1104 O O . GLU A 1 151 ? -9.507 -11.145 41.379 1.00 9.16 402 GLU A O 1
ATOM 1110 N N . LYS A 1 152 ? -10.519 -9.429 42.429 1.00 10.11 403 LYS A N 1
ATOM 1111 C CA . LYS A 1 152 ? -10.272 -8.504 41.331 1.00 10.31 403 LYS A CA 1
ATOM 1112 C C . LYS A 1 152 ? -8.778 -8.312 41.080 1.00 11.67 403 LYS A C 1
ATOM 1113 O O . LYS A 1 152 ? -8.348 -8.275 39.927 1.00 9.68 403 LYS A O 1
ATOM 1119 N N . ASN A 1 153 ? -7.971 -8.176 42.144 1.00 11.85 404 ASN A N 1
ATOM 1120 C CA . ASN A 1 153 ? -6.523 -8.058 41.952 1.00 13.56 404 ASN A CA 1
ATOM 1121 C C . ASN A 1 153 ? -5.954 -9.302 41.280 1.00 12.05 404 ASN A C 1
ATOM 1122 O O . ASN A 1 153 ? -5.061 -9.206 40.431 1.00 12.05 404 ASN A O 1
ATOM 1127 N N . GLN A 1 154 ? -6.437 -10.485 41.672 1.00 11.40 405 GLN A N 1
ATOM 1128 C CA . GLN A 1 154 ? -5.937 -11.717 41.076 1.00 11.82 405 GLN A CA 1
ATOM 1129 C C . GLN A 1 154 ? -6.267 -11.784 39.587 1.00 9.82 405 GLN A C 1
ATOM 1130 O O . GLN A 1 154 ? -5.447 -12.233 38.780 1.00 10.17 405 GLN A O 1
ATOM 1136 N N . VAL A 1 155 ? -7.468 -11.358 39.207 1.00 7.79 406 VAL A N 1
ATOM 1137 C CA . VAL A 1 155 ? -7.820 -11.316 37.790 1.00 8.42 406 VAL A CA 1
ATOM 1138 C C . VAL A 1 155 ? -6.935 -10.318 37.050 1.00 8.50 406 VAL A C 1
ATOM 1139 O O . VAL A 1 155 ? -6.423 -10.601 35.954 1.00 6.96 406 VAL A O 1
ATOM 1143 N N . ARG A 1 156 ? -6.761 -9.126 37.616 1.00 9.66 407 ARG A N 1
ATOM 1144 C CA . ARG A 1 156 ? -5.892 -8.132 36.985 1.00 10.66 407 ARG A CA 1
ATOM 1145 C C . ARG A 1 156 ? -4.480 -8.675 36.802 1.00 10.54 407 ARG A C 1
ATOM 1146 O O . ARG A 1 156 ? -3.876 -8.501 35.740 1.00 9.39 407 ARG A O 1
ATOM 1154 N N . GLU A 1 157 ? -3.940 -9.349 37.818 1.00 11.08 408 GLU A N 1
ATOM 1155 C CA . GLU A 1 157 ? -2.588 -9.887 37.676 1.00 11.83 408 GLU A CA 1
ATOM 1156 C C . GLU A 1 157 ? -2.537 -11.011 36.656 1.00 12.67 408 GLU A C 1
ATOM 1157 O O . GLU A 1 157 ? -1.528 -11.171 35.963 1.00 13.29 408 GLU A O 1
ATOM 1163 N N . ALA A 1 158 ? -3.615 -11.785 36.525 1.00 10.62 409 ALA A N 1
ATOM 1164 C CA . ALA A 1 158 ? -3.618 -12.831 35.512 1.00 9.92 409 ALA A CA 1
ATOM 1165 C C . ALA A 1 158 ? -3.562 -12.232 34.111 1.00 10.22 409 ALA A C 1
ATOM 1166 O O . ALA A 1 158 ? -2.853 -12.737 33.237 1.00 10.31 409 ALA A O 1
ATOM 1168 N N . ILE A 1 159 ? -4.302 -11.146 33.886 1.00 9.19 410 ILE A N 1
ATOM 1169 C CA . ILE A 1 159 ? -4.278 -10.469 32.593 1.00 9.07 410 ILE A CA 1
ATOM 1170 C C . ILE A 1 159 ? -2.901 -9.866 32.338 1.00 9.88 410 ILE A C 1
ATOM 1171 O O . ILE A 1 159 ? -2.330 -10.024 31.255 1.00 12.21 410 ILE A O 1
ATOM 1176 N N . LYS A 1 160 ? -2.332 -9.192 33.344 1.00 8.92 411 LYS A N 1
ATOM 1177 C CA . LYS A 1 160 ? -1.000 -8.616 33.181 1.00 10.66 411 LYS A CA 1
ATOM 1178 C C . LYS A 1 160 ? 0.027 -9.680 32.823 1.00 11.26 411 LYS A C 1
ATOM 1179 O O . LYS A 1 160 ? 0.878 -9.461 31.956 1.00 11.49 411 LYS A O 1
ATOM 1185 N N . GLN A 1 161 ? -0.053 -10.849 33.462 1.00 13.23 412 GLN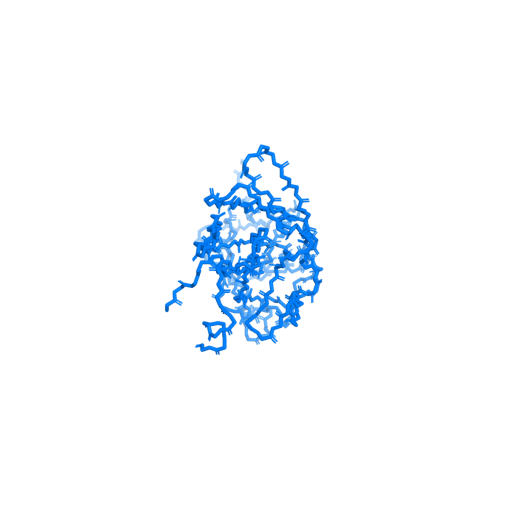 A N 1
ATOM 1186 C CA . GLN A 1 161 ? 0.918 -11.909 33.217 1.00 14.26 412 GLN A CA 1
ATOM 1187 C C . GLN A 1 161 ? 0.835 -12.435 31.784 1.00 12.84 412 GLN A C 1
ATOM 1188 O O . GLN A 1 161 ? 1.865 -12.742 31.170 1.00 12.68 412 GLN A O 1
ATOM 1190 N N A SER A 1 162 ? -0.375 -12.550 31.234 0.61 12.30 413 SER A N 1
ATOM 1191 N N B SER A 1 162 ? -0.373 -12.539 31.237 0.39 12.30 413 SER A N 1
ATOM 1192 C CA A SER A 1 162 ? -0.568 -13.070 29.881 0.61 12.19 413 SER A CA 1
ATOM 1193 C CA B SER A 1 162 ? -0.585 -13.067 29.894 0.39 12.20 413 SER A CA 1
ATOM 1194 C C A SER A 1 162 ? -0.418 -12.006 28.801 0.61 11.64 413 SER A C 1
ATOM 1195 C C B SER A 1 162 ? -0.481 -11.999 28.812 0.39 11.59 413 SER A C 1
ATOM 1196 O O A SER A 1 162 ? -0.513 -12.330 27.608 0.61 12.25 413 SER A O 1
ATOM 1197 O O B SER A 1 162 ? -0.665 -12.310 27.628 0.39 12.13 413 SER A O 1
ATOM 1202 N N . ASN A 1 163 ? -0.175 -10.761 29.184 1.00 9.13 414 ASN A N 1
ATOM 1203 C CA . ASN A 1 163 ? -0.099 -9.642 28.250 1.00 7.44 414 ASN A CA 1
ATOM 1204 C C . ASN A 1 163 ? 1.155 -8.817 28.510 1.00 8.24 414 ASN A C 1
ATOM 1205 O O . ASN A 1 163 ? 1.085 -7.611 28.767 1.00 8.28 414 ASN A O 1
ATOM 1210 N N . PRO A 1 164 ? 2.336 -9.442 28.432 1.00 8.89 415 PRO A N 1
ATOM 1211 C CA . PRO A 1 164 ? 3.576 -8.701 28.727 1.00 10.40 415 PRO A CA 1
ATOM 1212 C C . PRO A 1 164 ? 3.855 -7.555 27.775 1.00 10.54 415 PRO A C 1
ATOM 1213 O O . PRO A 1 164 ? 4.575 -6.621 28.154 1.00 11.50 415 PRO A O 1
ATOM 1217 N N . ASN A 1 165 ? 3.335 -7.595 26.551 1.00 10.94 416 ASN A N 1
ATOM 1218 C CA . ASN A 1 165 ? 3.534 -6.502 25.600 1.00 12.36 416 ASN A CA 1
ATOM 1219 C C . ASN A 1 165 ? 2.521 -5.378 25.752 1.00 11.77 416 ASN A C 1
ATOM 1220 O O . ASN A 1 165 ? 2.548 -4.422 24.965 1.00 11.11 416 ASN A O 1
ATOM 1225 N N . LEU A 1 166 ? 1.636 -5.474 26.729 1.00 11.90 417 LEU A N 1
ATOM 1226 C CA . LEU A 1 166 ? 0.778 -4.359 27.111 1.00 11.10 417 LEU A CA 1
ATOM 1227 C C . LEU A 1 166 ? 1.520 -3.582 28.185 1.00 11.69 417 LEU A C 1
ATOM 1228 O O . LEU A 1 166 ? 1.647 -4.048 29.322 1.00 10.24 417 LEU A O 1
ATOM 1233 N N . ARG A 1 167 ? 2.039 -2.416 27.821 1.00 12.42 418 ARG A N 1
ATOM 1234 C CA . ARG A 1 167 ? 2.951 -1.655 28.657 1.00 12.56 418 ARG A CA 1
ATOM 1235 C C . ARG A 1 167 ? 2.263 -0.425 29.233 1.00 11.62 418 ARG A C 1
ATOM 1236 O O . ARG A 1 167 ? 1.234 0.019 28.715 1.00 11.36 418 ARG A O 1
ATOM 1244 N N . PRO A 1 168 ? 2.776 0.179 30.316 1.00 12.00 419 PRO A N 1
ATOM 1245 C CA . PRO A 1 168 ? 2.167 1.395 30.853 1.00 12.13 419 PRO A CA 1
ATOM 1246 C C . PRO A 1 168 ? 1.916 2.505 29.822 1.00 12.40 419 PRO A C 1
ATOM 1247 O O . PRO A 1 168 ? 0.929 3.095 29.873 1.00 12.34 419 PRO A O 1
ATOM 1251 N N . ILE A 1 169 ? 2.800 2.660 28.838 1.00 12.79 420 ILE A N 1
ATOM 1252 C CA . ILE A 1 169 ? 2.639 3.722 27.798 1.00 12.98 420 ILE A CA 1
ATOM 1253 C C . ILE A 1 169 ? 1.434 3.458 26.883 1.00 11.99 420 ILE A C 1
ATOM 1254 O O . ILE A 1 169 ? 0.943 4.379 26.308 1.00 12.45 420 ILE A O 1
ATOM 1259 N N . ASP A 1 170 ? 1.006 2.206 26.784 1.00 10.63 421 ASP A N 1
ATOM 1260 C CA . ASP A 1 170 ? -0.112 1.774 25.938 1.00 10.65 421 ASP A CA 1
ATOM 1261 C C . ASP A 1 170 ? -1.477 2.050 26.603 1.00 11.17 421 ASP A C 1
ATOM 1262 O O . ASP A 1 170 ? -2.430 2.025 25.900 1.00 10.39 421 ASP A O 1
ATOM 1267 N N . VAL A 1 171 ? -1.523 2.384 27.891 1.00 10.22 422 VAL A N 1
ATOM 1268 C CA . VAL A 1 171 ? -2.822 2.404 28.551 1.00 8.79 422 VAL A CA 1
ATOM 1269 C C . VAL A 1 171 ? -3.107 3.785 29.128 1.00 9.86 422 VAL A C 1
ATOM 1270 O O . VAL A 1 171 ? -2.231 4.644 29.236 1.00 11.31 422 VAL A O 1
ATOM 1274 N N . ALA A 1 172 ? -4.367 3.986 29.496 1.00 10.61 423 ALA A N 1
ATOM 1275 C CA . ALA A 1 172 ? -4.794 5.281 30.001 1.00 11.09 423 ALA A CA 1
ATOM 1276 C C . ALA A 1 172 ? -4.071 5.583 31.304 1.00 11.96 423 ALA A C 1
ATOM 1277 O O . ALA A 1 172 ? -3.937 4.714 32.168 1.00 13.05 423 ALA A O 1
ATOM 1279 N N . GLY A 1 173 ? -3.566 6.808 31.427 1.00 12.31 424 GLY A N 1
ATOM 1280 C CA . GLY A 1 173 ? -2.914 7.216 32.658 1.00 13.90 424 GLY A CA 1
ATOM 1281 C C . GLY A 1 173 ? -1.567 6.584 32.914 1.00 12.84 424 GLY A C 1
ATOM 1282 O O . GLY A 1 173 ? -1.010 6.770 34.004 1.00 12.48 424 GLY A O 1
ATOM 1283 N N . LYS A 1 174 ? -1.024 5.853 31.937 1.00 12.65 425 LYS A N 1
ATOM 1284 C CA . LYS A 1 174 ? 0.203 5.071 32.097 1.00 14.18 425 LYS A CA 1
ATOM 1285 C C . LYS A 1 174 ? 0.180 4.241 33.373 1.00 14.61 425 LYS A C 1
ATOM 1286 O O . LYS A 1 174 ? 1.192 4.087 34.058 1.00 14.21 425 LYS A O 1
ATOM 1292 N N . ASN A 1 175 ? -0.978 3.687 33.706 1.00 12.15 426 ASN A N 1
ATOM 1293 C CA . ASN A 1 175 ? -1.102 2.909 34.928 1.00 13.82 426 ASN A CA 1
ATOM 1294 C C . ASN A 1 175 ? -1.889 1.644 34.608 1.00 12.88 426 ASN A C 1
ATOM 1295 O O . ASN A 1 175 ? -3.102 1.716 34.431 1.00 13.38 426 ASN A O 1
ATOM 1300 N N . LEU A 1 176 ? -1.197 0.495 34.535 1.00 13.80 427 LEU A N 1
ATOM 1301 C CA . LEU A 1 176 ? -1.862 -0.782 34.247 1.00 13.94 427 LEU A CA 1
ATOM 1302 C C . LEU A 1 176 ? -2.876 -1.150 35.318 1.00 13.35 427 LEU A C 1
ATOM 1303 O O . LEU A 1 176 ? -3.901 -1.767 35.012 1.00 13.69 427 LEU A O 1
ATOM 1308 N N . ASP A 1 177 ? -2.599 -0.805 36.580 1.00 12.09 428 ASP A N 1
ATOM 1309 C CA . ASP A 1 177 ? -3.483 -1.197 37.665 1.00 13.82 428 ASP A CA 1
ATOM 1310 C C . ASP A 1 177 ? -4.807 -0.457 37.616 1.00 15.78 428 ASP A C 1
ATOM 1311 O O . ASP A 1 177 ? -5.814 -0.984 38.083 1.00 18.70 428 ASP A O 1
ATOM 1316 N N . THR A 1 178 ? -4.841 0.752 37.069 1.00 13.49 429 THR A N 1
ATOM 1317 C CA . THR A 1 178 ? -6.116 1.453 36.988 1.00 13.26 429 THR A CA 1
ATOM 1318 C C . THR A 1 178 ? -6.732 1.393 35.601 1.00 12.26 429 THR A C 1
ATOM 1319 O O . THR A 1 178 ? -7.950 1.544 35.476 1.00 15.08 429 THR A O 1
ATOM 1323 N N . ALA A 1 179 ? -5.930 1.150 34.566 1.00 9.91 430 ALA 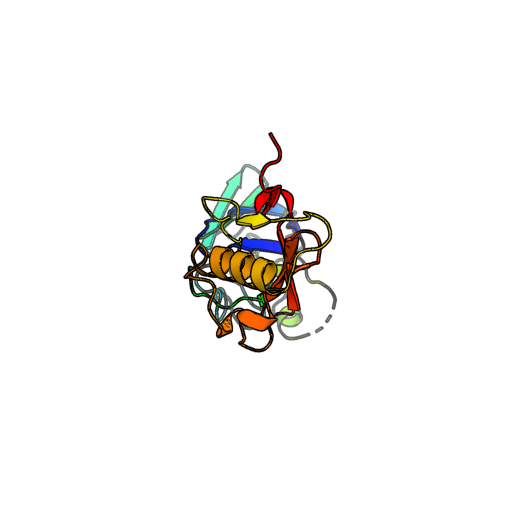A N 1
ATOM 1324 C CA . ALA A 1 179 ? -6.464 1.034 33.215 1.00 10.29 430 ALA A CA 1
ATOM 1325 C C . ALA A 1 179 ? -7.139 -0.309 32.965 1.00 10.50 430 ALA A C 1
ATOM 1326 O O . ALA A 1 179 ? -7.969 -0.408 32.056 1.00 10.27 430 ALA A O 1
ATOM 1328 N N . ILE A 1 180 ? -6.793 -1.335 33.734 1.00 9.42 431 ILE A N 1
ATOM 1329 C CA . ILE A 1 180 ? -7.455 -2.634 33.670 1.00 10.59 431 ILE A CA 1
ATOM 1330 C C . ILE A 1 180 ? -8.470 -2.627 34.799 1.00 11.75 431 ILE A C 1
ATOM 1331 O O . ILE A 1 180 ? -8.110 -2.724 35.978 1.00 12.01 431 ILE A O 1
ATOM 1336 N N A SER A 1 181 ? -9.741 -2.477 34.446 0.20 11.62 432 SER A N 1
ATOM 1337 N N B SER A 1 181 ? -9.741 -2.507 34.442 0.80 11.68 432 SER A N 1
ATOM 1338 C CA A SER A 1 181 ? -10.814 -2.322 35.417 0.20 11.62 432 SER A CA 1
ATOM 1339 C CA B SER A 1 181 ? -10.813 -2.314 35.411 0.80 11.70 432 SER A CA 1
ATOM 1340 C C A SER A 1 181 ? -11.642 -3.598 35.440 0.20 11.41 432 SER A C 1
ATOM 1341 C C B SER A 1 181 ? -11.668 -3.577 35.451 0.80 11.57 432 SER A C 1
ATOM 1342 O O A SER A 1 181 ? -12.271 -3.951 34.438 0.20 11.13 432 SER A O 1
ATOM 1343 O O B SER A 1 181 ? -12.336 -3.905 34.469 0.80 11.04 432 SER A O 1
ATOM 1348 N N . VAL A 1 182 ? -11.635 -4.287 36.578 1.00 10.92 433 VAL A N 1
ATOM 1349 C CA . VAL A 1 182 ? -12.360 -5.543 36.755 1.00 9.38 433 VAL A CA 1
ATOM 1350 C C . VAL A 1 182 ? -13.672 -5.244 37.463 1.00 9.99 433 VAL A C 1
ATOM 1351 O O . VAL A 1 182 ? -13.663 -4.743 38.594 1.00 10.26 433 VAL A O 1
ATOM 1355 N N . SER A 1 183 ? -14.795 -5.570 36.818 1.00 11.49 434 SER A N 1
ATOM 1356 C CA . SER A 1 183 ? -16.111 -5.339 37.399 1.00 12.04 434 SER A CA 1
ATOM 1357 C C . SER A 1 183 ? -16.442 -6.420 38.437 1.00 11.95 434 SER A C 1
ATOM 1358 O O . SER A 1 183 ? -15.680 -7.373 38.660 1.00 11.62 434 SER A O 1
ATOM 1361 N N . ASN A 1 184 ? -17.601 -6.262 39.090 1.00 10.52 435 ASN A N 1
ATOM 1362 C CA . ASN A 1 184 ? -17.979 -7.150 40.186 1.00 11.48 435 ASN A CA 1
ATOM 1363 C C . ASN A 1 184 ? -18.259 -8.570 39.727 1.00 10.01 435 ASN A C 1
ATOM 1364 O O . ASN A 1 184 ? -18.331 -9.471 40.570 1.00 10.86 435 ASN A O 1
ATOM 1369 N N . ASN A 1 185 ? -18.489 -8.788 38.430 1.00 11.09 436 ASN A N 1
ATOM 1370 C CA . ASN A 1 185 ? -18.723 -10.131 37.919 1.00 12.18 436 ASN A CA 1
ATOM 1371 C C . ASN A 1 185 ? -17.570 -10.611 37.054 1.00 11.64 436 ASN A C 1
ATOM 1372 O O . ASN A 1 185 ? -17.716 -11.599 36.329 1.00 12.11 436 ASN A O 1
ATOM 1377 N N . GLY A 1 186 ? -16.416 -9.941 37.140 1.00 9.11 437 GLY A N 1
ATOM 1378 C CA . GLY A 1 186 ? -15.214 -10.360 36.441 1.00 10.86 437 GLY A CA 1
ATOM 1379 C C . GLY A 1 186 ? -15.075 -9.842 35.021 1.00 11.17 437 GLY A C 1
ATOM 1380 O O . GLY A 1 186 ? -13.990 -9.941 34.439 1.00 10.72 437 GLY A O 1
ATOM 1381 N N . THR A 1 187 ? -16.137 -9.305 34.439 1.00 10.42 438 THR A N 1
ATOM 1382 C CA . THR A 1 187 ? -15.992 -8.687 33.131 1.00 10.38 438 THR A CA 1
ATOM 1383 C C . THR A 1 187 ? -15.055 -7.498 33.252 1.00 9.52 438 THR A C 1
ATOM 1384 O O . THR A 1 187 ? -15.213 -6.654 34.138 1.00 11.46 438 THR A O 1
ATOM 1388 N N . THR A 1 188 ? -14.055 -7.455 32.386 1.00 9.49 439 THR A N 1
ATOM 1389 C CA . THR A 1 188 ? -12.908 -6.571 32.548 1.00 11.05 439 THR A CA 1
ATOM 1390 C C . THR A 1 188 ? -12.792 -5.662 31.330 1.00 12.03 439 THR A C 1
ATOM 1391 O O . THR A 1 188 ? -12.906 -6.123 30.186 1.00 13.63 439 THR A O 1
ATOM 1395 N N . THR A 1 189 ? -12.598 -4.371 31.571 1.00 11.13 440 THR A N 1
ATOM 1396 C CA . THR A 1 189 ? -12.402 -3.392 30.511 1.00 11.15 440 THR A CA 1
ATOM 1397 C C . THR A 1 189 ? -10.987 -2.847 30.604 1.00 10.56 440 THR A C 1
ATOM 1398 O O . THR A 1 189 ? -10.553 -2.415 31.678 1.00 11.81 440 THR A O 1
ATOM 1402 N N . ILE A 1 190 ? -10.276 -2.853 29.488 1.00 8.73 441 ILE A N 1
ATOM 1403 C CA . ILE A 1 190 ? -8.984 -2.177 29.397 1.00 7.16 441 ILE A CA 1
ATOM 1404 C C . ILE A 1 190 ? -9.173 -0.888 28.621 1.00 7.49 441 ILE A C 1
ATOM 1405 O O . ILE A 1 190 ? -9.690 -0.909 27.499 1.00 9.69 441 ILE A O 1
ATOM 1410 N N . THR A 1 191 ? -8.736 0.236 29.186 1.00 7.38 442 THR A N 1
ATOM 1411 C CA . THR A 1 191 ? -8.767 1.511 28.468 1.00 9.44 442 THR A CA 1
ATOM 1412 C C . THR A 1 191 ? -7.352 1.873 28.023 1.00 9.31 442 THR A C 1
ATOM 1413 O O . THR A 1 191 ? -6.440 1.952 28.850 1.00 9.27 442 THR A O 1
ATOM 14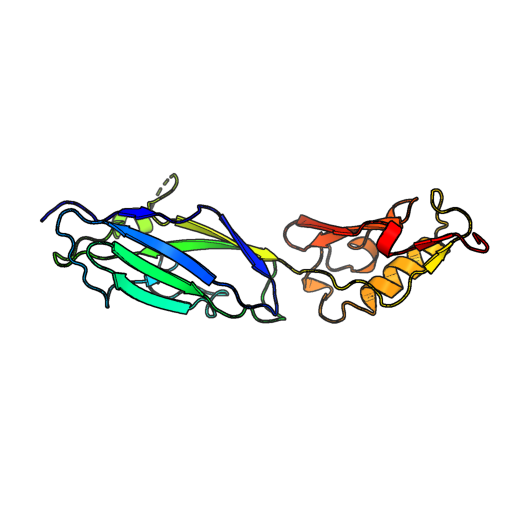17 N N . PHE A 1 192 ? -7.183 2.116 26.727 1.00 8.53 443 PHE A N 1
ATOM 1418 C CA . PHE A 1 192 ? -5.868 2.368 26.154 1.00 7.30 443 PHE A CA 1
ATOM 1419 C C . PHE A 1 192 ? -5.565 3.861 26.137 1.00 8.04 443 PHE A C 1
ATOM 1420 O O . PHE A 1 192 ? -6.398 4.696 26.506 1.00 8.41 443 PHE A O 1
ATOM 1428 N N . ARG A 1 193 ? -4.346 4.204 25.702 1.00 7.04 444 ARG A N 1
ATOM 1429 C CA . ARG A 1 193 ? -3.898 5.587 25.744 1.00 8.86 444 ARG A CA 1
ATOM 1430 C C . ARG A 1 193 ? -4.692 6.490 24.812 1.00 10.34 444 ARG A C 1
ATOM 1431 O O . ARG A 1 193 ? -4.647 7.713 24.983 1.00 11.57 444 ARG A O 1
ATOM 1439 N N . ASP A 1 194 ? -5.385 5.930 23.815 1.00 8.63 445 ASP A N 1
ATOM 1440 C CA . ASP A 1 194 ? -6.246 6.701 22.924 1.00 10.07 445 ASP A CA 1
ATOM 1441 C C . ASP A 1 194 ? -7.704 6.715 23.383 1.00 12.55 445 ASP A C 1
ATOM 1442 O O . ASP A 1 194 ? -8.575 7.127 22.608 1.00 13.12 445 ASP A O 1
ATOM 1447 N N . ASN A 1 195 ? -7.978 6.247 24.609 1.00 12.85 446 ASN A N 1
ATOM 1448 C CA . ASN A 1 195 ? -9.302 6.090 25.223 1.00 14.87 446 ASN A CA 1
ATOM 1449 C C . ASN A 1 195 ? -10.179 5.067 24.519 1.00 13.49 446 ASN A C 1
ATOM 1450 O O . ASN A 1 195 ? -11.377 4.972 24.817 1.00 13.68 446 ASN A O 1
ATOM 1455 N N . ARG A 1 196 ? -9.627 4.286 23.603 1.00 12.02 447 ARG A N 1
ATOM 1456 C CA . ARG A 1 196 ? -10.369 3.145 23.100 1.00 11.32 447 ARG A CA 1
ATOM 1457 C C . ARG A 1 196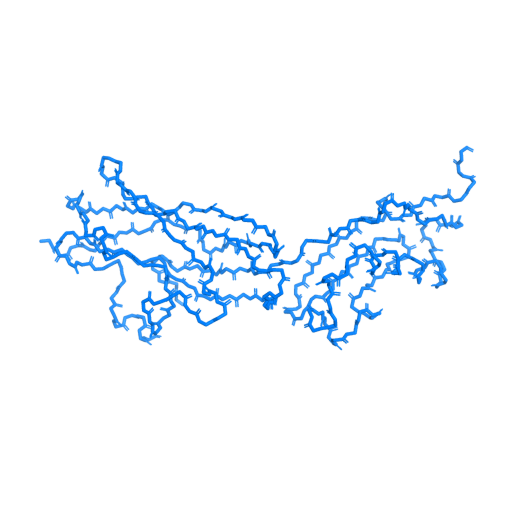 ? -10.321 2.023 24.127 1.00 9.95 447 ARG A C 1
ATOM 1458 O O . ARG A 1 196 ? -9.605 2.094 25.132 1.00 8.69 447 ARG A O 1
ATOM 1466 N N . LYS A 1 197 ? -11.111 0.981 23.880 1.00 11.76 448 LYS A N 1
ATOM 1467 C CA . LYS A 1 197 ? -11.398 -0.021 24.896 1.00 11.96 448 LYS A CA 1
ATOM 1468 C C . LYS A 1 197 ? -11.285 -1.428 24.331 1.00 10.60 448 LYS A C 1
ATOM 1469 O O . LYS A 1 197 ? -11.423 -1.659 23.129 1.00 11.28 448 LYS A O 1
ATOM 1472 N N . ALA A 1 198 ? -11.064 -2.373 25.234 1.00 10.27 449 ALA A N 1
ATOM 1473 C CA . ALA A 1 198 ? -11.245 -3.792 24.970 1.00 11.33 449 ALA A CA 1
ATOM 1474 C C . ALA A 1 198 ? -11.996 -4.387 26.154 1.00 12.61 449 ALA A C 1
ATOM 1475 O O . ALA A 1 198 ? -11.703 -4.061 27.308 1.00 13.35 449 ALA A O 1
ATOM 1477 N N . THR A 1 199 ? -12.986 -5.227 25.881 1.00 11.76 450 THR A N 1
ATOM 1478 C CA . THR A 1 199 ? -13.798 -5.822 26.940 1.00 12.50 450 THR A CA 1
ATOM 1479 C C . THR A 1 199 ? -13.564 -7.318 26.922 1.00 13.07 450 THR A C 1
ATOM 1480 O O . THR A 1 199 ? -13.674 -7.953 25.869 1.00 14.51 450 THR A O 1
ATOM 1484 N N . ILE A 1 200 ? -13.218 -7.878 28.072 1.00 11.03 451 ILE A N 1
ATOM 1485 C CA . ILE A 1 200 ? -13.039 -9.315 28.216 1.00 12.08 451 ILE A CA 1
ATOM 1486 C C . ILE A 1 200 ? -14.169 -9.859 29.086 1.00 11.73 451 ILE A C 1
ATOM 1487 O O . ILE A 1 200 ? -14.396 -9.371 30.200 1.00 10.87 451 ILE A O 1
ATOM 1492 N N . GLN A 1 201 ? -14.880 -10.858 28.576 1.00 12.68 452 GLN A N 1
ATOM 1493 C CA . GLN A 1 201 ? -16.018 -11.413 29.295 1.00 14.28 452 GLN A CA 1
ATOM 1494 C C . GLN A 1 201 ? -15.565 -12.099 30.574 1.00 11.17 452 GLN A C 1
ATOM 1495 O O . GLN A 1 201 ? -14.547 -12.787 30.585 1.00 11.34 452 GLN A O 1
ATOM 1501 N N . GLY A 1 202 ? -16.347 -11.929 31.649 1.00 10.89 453 GLY A N 1
ATOM 1502 C CA . GLY A 1 202 ? -15.987 -12.528 32.935 1.00 11.37 453 GLY A CA 1
ATOM 1503 C C . GLY A 1 202 ? -15.965 -14.046 32.917 1.00 13.50 453 GLY A C 1
ATOM 1504 O O . GLY A 1 202 ? -15.225 -14.674 33.685 1.00 13.11 453 GLY A O 1
ATOM 1505 N N . LYS A 1 203 ? -16.766 -14.662 32.046 1.00 14.80 454 LYS A N 1
ATOM 1506 C CA . LYS A 1 203 ? -16.789 -16.123 31.969 1.00 17.07 454 LYS A CA 1
ATOM 1507 C C . LYS A 1 203 ? -15.439 -16.681 31.538 1.00 18.06 454 LYS A C 1
ATOM 1508 O O . LYS A 1 203 ? -15.082 -17.797 31.929 1.00 19.58 454 LYS A O 1
ATOM 1510 N N . ASP A 1 204 ? -14.669 -15.915 30.754 1.00 16.42 455 ASP A N 1
ATOM 1511 C CA . ASP A 1 204 ? -13.314 -16.292 30.352 1.00 17.07 455 ASP A CA 1
ATOM 1512 C C . ASP A 1 204 ? -12.274 -16.083 31.446 1.00 14.33 455 ASP A C 1
ATOM 1513 O O . ASP A 1 204 ? -11.121 -16.487 31.262 1.00 14.56 455 ASP A O 1
ATOM 1518 N N . LEU A 1 205 ? -12.622 -15.420 32.547 1.00 11.80 456 LEU A N 1
ATOM 1519 C CA . LEU A 1 205 ? -11.641 -14.983 33.534 1.00 11.61 456 LEU A CA 1
ATOM 1520 C C . LEU A 1 205 ? -11.815 -15.612 34.906 1.00 11.35 456 LEU A C 1
ATOM 1521 O O . LEU A 1 205 ? -10.818 -15.805 35.612 1.00 11.84 456 LEU A O 1
ATOM 1526 N N . VAL A 1 206 ? -13.044 -15.940 35.303 1.00 10.22 457 VAL A N 1
ATOM 1527 C CA . VAL A 1 206 ? -13.339 -16.447 36.633 1.00 11.19 457 VAL A CA 1
ATOM 1528 C C . VAL A 1 206 ? -14.234 -17.674 36.523 1.00 12.04 457 VAL A C 1
ATOM 1529 O O . VAL A 1 206 ? -14.982 -17.850 35.553 1.00 13.04 457 VAL A O 1
ATOM 1533 N N . ASP A 1 207 ? -14.148 -18.522 37.533 1.00 12.54 458 ASP A N 1
ATOM 1534 C CA . ASP A 1 207 ? -15.047 -19.649 37.719 1.00 13.79 458 ASP A CA 1
ATOM 1535 C C . ASP A 1 207 ? -15.454 -19.692 39.180 1.00 12.82 458 ASP A C 1
ATOM 1536 O O . ASP A 1 207 ? -14.730 -19.233 40.059 1.00 12.61 458 ASP A O 1
ATOM 1541 N N . THR A 1 208 ? -16.614 -20.271 39.444 1.00 11.97 459 THR A N 1
ATOM 1542 C CA . THR A 1 208 ? -17.080 -20.363 40.817 1.00 13.27 459 THR A CA 1
ATOM 1543 C C . THR A 1 208 ? -16.292 -21.408 41.592 1.00 12.55 459 THR A C 1
ATOM 1544 O O . THR A 1 208 ? -16.172 -22.553 41.150 1.00 12.89 459 THR A O 1
ATOM 1548 N N . ARG A 1 209 ? -15.788 -21.019 42.766 1.00 12.48 460 ARG A N 1
ATOM 1549 C CA . ARG A 1 209 ? -15.155 -21.966 43.677 1.00 14.96 460 ARG A CA 1
ATOM 1550 C C . ARG A 1 209 ? -16.154 -23.011 44.168 1.00 16.19 460 ARG A C 1
ATOM 1551 O O . ARG A 1 209 ? -17.264 -22.675 44.595 1.00 15.92 460 ARG A O 1
ATOM 1559 N N . ALA A 1 210 ? -15.740 -24.281 44.142 1.00 15.50 461 ALA A N 1
ATOM 1560 C CA . ALA A 1 210 ? -16.574 -25.390 44.628 1.00 17.16 461 ALA A CA 1
ATOM 1561 C C . ALA A 1 210 ? -17.932 -25.424 43.929 1.00 19.26 461 ALA A C 1
ATOM 1562 O O . ALA A 1 210 ? -18.973 -25.636 44.560 1.00 21.34 461 ALA A O 1
ATOM 1564 N N . GLY A 1 211 ? -17.931 -25.199 42.620 1.00 18.46 462 GLY A N 1
ATOM 1565 C CA . GLY A 1 211 ? -19.161 -25.119 41.858 1.00 19.04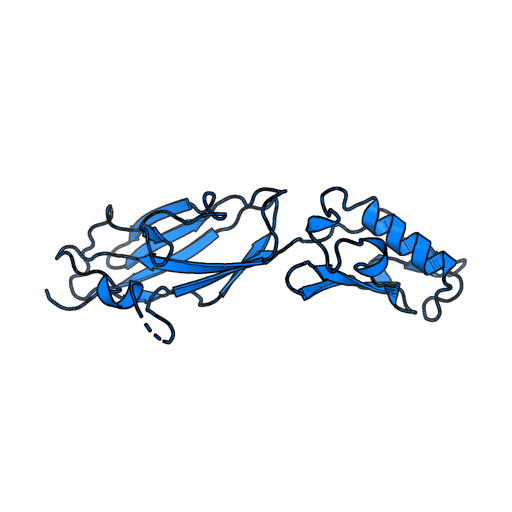 462 GLY A CA 1
ATOM 1566 C C . GLY A 1 211 ? -19.586 -26.377 41.123 1.00 19.67 462 GLY A C 1
ATOM 1567 O O . GLY A 1 211 ? -20.557 -26.325 40.361 1.00 20.11 462 GLY A O 1
ATOM 1568 N N . SER A 1 212 ? -18.888 -27.498 41.303 1.00 17.66 463 SER A N 1
ATOM 1569 C CA . SER A 1 212 ? -19.259 -28.740 40.617 1.00 19.26 463 SER A CA 1
ATOM 1570 C C . SER A 1 212 ? -20.317 -29.528 41.388 1.00 19.39 463 SER A C 1
ATOM 1571 O O . SER A 1 212 ? -20.423 -29.372 42.589 1.00 18.82 463 SER A O 1
#

CATH classification: 2.60.40.4140 (+1 more: 3.10.20.890)

B-factor: mean 23.09, std 12.1, range [6.82, 68.96]

Solvent-accessible surface area: 10573 Å² total; per-residue (Å²): 84,105,98,108,2,82,10,106,24,71,48,78,4,56,1,60,16,31,61,84,21,98,57,80,0,42,1,68,10,78,47,65,39,20,64,70,139,22,0,64,7,16,68,114,103,16,74,81,20,1,111,22,0,116,33,11,101,86,62,31,64,60,114,68,83,78,0,37,1,72,0,45,8,139,2,49,82,91,17,91,4,8,92,47,58,16,21,1,4,0,8,0,67,58,48,32,40,9,4,13,82,126,81,8,91,122,138,135,36,50,9,33,1,92,0,0,0,66,20,116,30,79,91,21,170,109,50,21,93,0,111,75,55,82,58,12,53,108,92,10,35,68,93,1,28,89,24,0,52,85,30,2,103,78,6,68,65,90,3,2,28,75,146,63,33,73,98,5,1,57,13,51,87,76,0,44,0,42,0,36,7,126,33,117,54,66,18,93,8,122,6,84,61,3,10,67,59,111,103,57,178

Radius of gyration: 22.52 Å; Cα contacts (8 Å, |Δi|>4): 447; chains: 1; bounding box: 28×51×67 Å

InterPro domains:
  IPR044024 Atypical Rib domain [PF18938] (131-207)
  IPR046785 SrpA-like, SigLec-like domain [PF20164] (10-106)